Protein AF-A0A8C2NK85-F1 (afdb_monomer_lite)

Foldseek 3Di:
DDDDPDPDDPDPPPDPDRPPDWDKDADPVLVVLLVVLVVLLVVLVVLLCVLCVVVVPPDDDDDDDPPDSDPVSVVSNVVSVVSSVVSVVSSVVSVVRMDTDDDPPPPDPVVCCVVVVVVVVVVVVVVVVVVVVVVVVVVVVVVVVVVVVVVVVVVVVVCVVVVPDDPPDDDDDPDDDDDDDDDD

Structure (mmCIF, N/CA/C/O backbone):
data_AF-A0A8C2NK85-F1
#
_entry.id   AF-A0A8C2NK85-F1
#
loop_
_atom_site.group_PDB
_atom_site.id
_atom_site.type_symbol
_atom_site.label_atom_id
_atom_site.label_alt_id
_atom_site.label_comp_id
_atom_site.label_asym_id
_atom_site.label_entity_id
_atom_site.label_seq_id
_atom_site.pdbx_PDB_ins_code
_atom_site.Cartn_x
_atom_site.Cartn_y
_atom_site.Cartn_z
_atom_site.occupancy
_atom_site.B_iso_or_equiv
_atom_site.auth_seq_id
_atom_site.auth_comp_id
_atom_site.auth_asym_id
_atom_site.auth_atom_id
_atom_site.pdbx_PDB_model_num
ATOM 1 N N . MET A 1 1 ? 9.853 -26.694 -23.032 1.00 39.72 1 MET A N 1
ATOM 2 C CA . MET A 1 1 ? 9.460 -25.345 -22.561 1.00 39.72 1 MET A CA 1
ATOM 3 C C . MET A 1 1 ? 8.116 -25.474 -21.864 1.00 39.72 1 MET A C 1
ATOM 5 O O . MET A 1 1 ? 7.195 -26.012 -22.460 1.00 39.72 1 MET A O 1
ATOM 9 N N . LYS A 1 2 ? 8.033 -25.124 -20.577 1.00 45.88 2 LYS A N 1
ATOM 10 C CA . LYS A 1 2 ? 6.829 -25.311 -19.752 1.00 45.88 2 LYS A CA 1
ATOM 11 C C . LYS A 1 2 ? 6.003 -24.025 -19.827 1.00 45.88 2 LYS A C 1
ATOM 13 O O . LYS A 1 2 ? 6.525 -22.970 -19.482 1.00 45.88 2 LYS A O 1
ATOM 18 N N . ASN A 1 3 ? 4.770 -24.107 -20.330 1.00 40.66 3 ASN A N 1
ATOM 19 C CA . ASN A 1 3 ? 3.863 -22.958 -20.414 1.00 40.66 3 ASN A CA 1
ATOM 20 C C . ASN A 1 3 ? 3.671 -22.319 -19.025 1.00 40.66 3 ASN A C 1
ATOM 22 O O . ASN A 1 3 ? 3.627 -23.057 -18.033 1.00 40.66 3 ASN A O 1
ATOM 26 N N . PRO A 1 4 ? 3.558 -20.979 -18.927 1.00 49.75 4 PRO A N 1
ATOM 27 C CA . PRO A 1 4 ? 3.257 -20.336 -17.657 1.00 49.75 4 PRO A CA 1
ATOM 28 C C . PRO A 1 4 ? 1.879 -20.806 -17.163 1.00 49.75 4 PRO A C 1
ATOM 30 O O . PRO A 1 4 ? 0.980 -21.023 -17.981 1.00 49.75 4 PRO A O 1
ATOM 33 N N . PRO A 1 5 ? 1.694 -20.996 -15.844 1.00 54.44 5 PRO A N 1
ATOM 34 C CA . PRO A 1 5 ? 0.402 -21.385 -15.306 1.00 54.44 5 PRO A CA 1
ATOM 35 C C . PRO A 1 5 ? -0.605 -20.274 -15.610 1.00 54.44 5 PRO A C 1
ATOM 37 O O . PRO A 1 5 ? -0.440 -19.131 -15.183 1.00 54.44 5 PRO A O 1
ATOM 40 N N . LYS A 1 6 ? -1.628 -20.622 -16.392 1.00 50.00 6 LYS A N 1
ATOM 41 C CA . LYS A 1 6 ? -2.770 -19.765 -16.6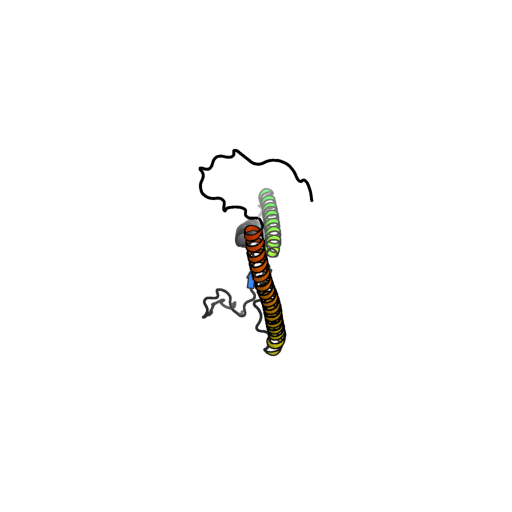96 1.00 50.00 6 LYS A CA 1
ATOM 42 C C . LYS A 1 6 ? -3.450 -19.445 -15.361 1.00 50.00 6 LYS A C 1
ATOM 44 O O . LYS A 1 6 ? -3.903 -20.353 -14.667 1.00 50.00 6 LYS A O 1
ATOM 49 N N . LEU A 1 7 ? -3.433 -18.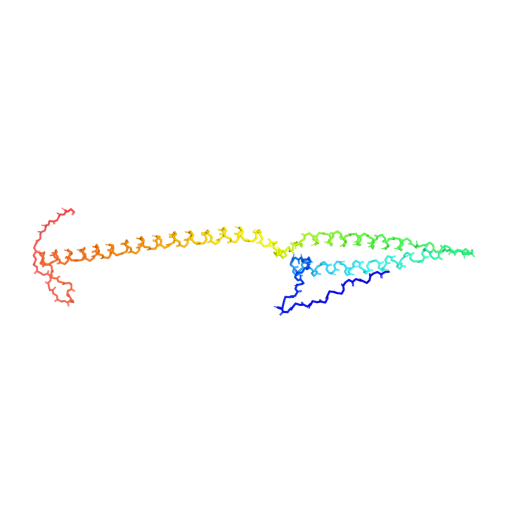175 -14.961 1.00 52.69 7 LEU A N 1
ATOM 50 C CA . LEU A 1 7 ? -4.103 -17.687 -13.755 1.00 52.69 7 LEU A CA 1
ATOM 51 C C . LEU A 1 7 ? -5.612 -17.628 -14.032 1.00 52.69 7 LEU A C 1
ATOM 53 O O . LEU A 1 7 ? -6.180 -16.558 -14.208 1.00 52.69 7 LEU A O 1
ATOM 57 N N . GLU A 1 8 ? -6.242 -18.789 -14.168 1.00 47.75 8 GLU A N 1
ATOM 58 C CA . GLU A 1 8 ? -7.688 -18.920 -14.330 1.00 47.75 8 GLU A CA 1
ATOM 59 C C . GLU A 1 8 ? -8.271 -19.080 -12.918 1.00 47.75 8 GLU A C 1
ATOM 61 O O . GLU A 1 8 ? -8.016 -20.066 -12.225 1.00 47.75 8 GLU A O 1
ATOM 66 N N . GLY A 1 9 ? -8.920 -18.023 -12.427 1.00 49.81 9 GLY A N 1
ATOM 67 C CA . GLY A 1 9 ? -9.496 -17.971 -11.087 1.00 49.81 9 GLY A CA 1
ATOM 68 C C . GLY A 1 9 ? -10.809 -18.742 -11.028 1.00 49.81 9 GLY A C 1
ATOM 69 O O . GLY A 1 9 ? -11.846 -18.203 -11.393 1.00 49.81 9 GLY A O 1
ATOM 70 N N . ASP A 1 10 ? -10.763 -19.980 -10.542 1.00 44.91 10 ASP A N 1
ATOM 71 C CA . ASP A 1 10 ? -11.941 -20.756 -10.137 1.00 44.91 10 ASP A CA 1
ATOM 72 C C . ASP A 1 10 ? -12.227 -20.505 -8.645 1.00 44.91 10 ASP A C 1
ATOM 74 O O . ASP A 1 10 ? -11.909 -21.314 -7.767 1.00 44.91 10 ASP A O 1
ATOM 78 N N . ALA A 1 11 ? -12.704 -19.300 -8.326 1.00 50.84 11 ALA A N 1
ATOM 79 C CA . ALA A 1 11 ? -13.111 -18.935 -6.973 1.00 50.84 11 ALA A CA 1
ATOM 80 C C . ALA A 1 11 ? -14.643 -18.890 -6.906 1.00 50.84 11 ALA A C 1
ATOM 82 O O . ALA A 1 11 ? -15.278 -17.930 -7.335 1.00 50.84 11 ALA A O 1
ATOM 83 N N . THR A 1 12 ? -15.239 -19.952 -6.360 1.00 49.47 12 THR A N 1
ATOM 84 C CA . THR A 1 12 ? -16.692 -20.134 -6.183 1.00 49.47 12 THR A CA 1
ATOM 85 C C . THR A 1 12 ? -17.343 -19.134 -5.214 1.00 49.47 12 THR A C 1
ATOM 87 O O . THR A 1 12 ? -18.556 -19.156 -5.042 1.00 49.47 12 THR A O 1
ATOM 90 N N . ASP A 1 13 ? -16.558 -18.280 -4.556 1.00 59.72 13 ASP A N 1
ATOM 91 C CA . ASP A 1 13 ? -16.977 -17.331 -3.517 1.00 59.72 13 ASP A CA 1
ATOM 92 C C . ASP A 1 13 ? -16.904 -15.854 -3.953 1.00 59.72 13 ASP A C 1
ATOM 94 O O . ASP A 1 13 ? -17.154 -14.962 -3.144 1.00 59.72 13 ASP A O 1
ATOM 98 N N . GLY A 1 14 ? -16.562 -15.574 -5.218 1.00 48.81 14 GLY A N 1
ATOM 99 C CA . GLY A 1 14 ? -16.395 -14.204 -5.716 1.00 48.81 14 GLY A CA 1
ATOM 100 C C . GLY A 1 14 ? -15.073 -13.539 -5.310 1.00 48.81 14 GLY A C 1
ATOM 101 O O . GLY A 1 14 ? -14.897 -12.342 -5.540 1.00 48.81 14 GLY A O 1
ATOM 102 N N . SER A 1 15 ? -14.123 -14.285 -4.733 1.00 55.25 15 SER A N 1
ATOM 103 C CA . SER A 1 15 ? -12.778 -13.785 -4.449 1.00 55.25 15 SER A CA 1
ATOM 104 C C . SER A 1 15 ? -11.975 -13.608 -5.742 1.00 55.25 15 SER A C 1
ATOM 106 O O . SER A 1 15 ? -11.624 -14.572 -6.421 1.00 55.25 15 SER A O 1
ATOM 108 N N . PHE A 1 16 ? -11.580 -12.369 -6.047 1.00 56.25 16 PHE A N 1
ATOM 109 C CA . PHE A 1 16 ? -10.640 -12.055 -7.138 1.00 56.25 16 PHE A CA 1
ATOM 110 C C . PHE A 1 16 ? -9.229 -12.635 -6.913 1.00 56.25 16 PHE A C 1
ATOM 112 O O . PHE A 1 16 ? -8.379 -12.600 -7.803 1.00 56.25 16 PHE A O 1
ATOM 119 N N . ALA A 1 17 ? -8.968 -13.175 -5.723 1.00 63.41 17 ALA A N 1
ATOM 120 C CA . ALA A 1 17 ? -7.692 -13.721 -5.305 1.00 63.41 17 ALA A CA 1
ATOM 121 C C . ALA A 1 17 ? -7.746 -15.258 -5.248 1.00 63.41 17 ALA A C 1
ATOM 123 O O . ALA A 1 17 ? -8.527 -15.840 -4.495 1.00 63.41 17 ALA A O 1
ATOM 124 N N . ASN A 1 18 ? -6.855 -15.930 -5.991 1.00 64.94 18 ASN A N 1
ATOM 125 C CA . ASN A 1 18 ? -6.604 -17.367 -5.838 1.00 64.94 18 ASN A CA 1
ATOM 126 C C . ASN A 1 18 ? -6.276 -17.686 -4.367 1.00 64.94 18 ASN A C 1
ATOM 128 O O . ASN A 1 18 ? -5.282 -17.189 -3.843 1.00 64.94 18 ASN A O 1
ATOM 132 N N . LYS A 1 19 ? -7.043 -18.566 -3.718 1.00 65.00 19 LYS A N 1
ATOM 133 C CA . LYS A 1 19 ? -6.837 -18.973 -2.313 1.00 65.00 19 LYS A CA 1
ATOM 134 C C . LYS A 1 19 ? -5.446 -19.547 -1.994 1.00 65.00 19 LYS A C 1
ATOM 136 O O . LYS A 1 19 ? -5.020 -19.519 -0.846 1.00 65.00 19 LYS A O 1
ATOM 141 N N . HIS A 1 20 ? -4.721 -20.028 -3.003 1.00 66.38 20 HIS A N 1
ATOM 142 C CA . HIS A 1 20 ? -3.340 -20.517 -2.890 1.00 66.38 20 HIS A CA 1
ATOM 143 C C . HIS A 1 20 ? -2.309 -19.573 -3.536 1.00 66.38 20 HIS A C 1
ATOM 145 O O . HIS A 1 20 ? -1.125 -19.901 -3.634 1.00 66.38 20 HIS A O 1
ATOM 151 N N . GLY A 1 21 ? -2.754 -18.418 -4.031 1.00 68.62 21 GLY A N 1
ATOM 152 C CA . GLY A 1 21 ? -1.899 -17.400 -4.626 1.00 68.62 21 GLY A CA 1
ATOM 153 C C . GLY A 1 21 ? -1.062 -16.672 -3.575 1.00 68.62 21 GLY A C 1
ATOM 154 O O . GLY A 1 21 ? -1.451 -16.547 -2.417 1.00 68.62 21 GLY A O 1
ATOM 155 N N . ARG A 1 22 ? 0.102 -16.166 -3.991 1.00 74.56 22 ARG A N 1
ATOM 156 C CA . ARG A 1 22 ? 0.840 -15.161 -3.219 1.00 74.56 22 ARG A CA 1
ATOM 157 C C . ARG A 1 22 ? 0.340 -13.802 -3.665 1.00 74.56 22 ARG A C 1
ATOM 159 O O . ARG A 1 22 ? 0.532 -13.449 -4.827 1.00 74.56 22 ARG A O 1
ATOM 166 N N . HIS A 1 23 ? -0.292 -13.080 -2.753 1.00 83.44 23 HIS A N 1
ATOM 167 C CA . HIS A 1 23 ? -0.907 -11.795 -3.054 1.00 83.44 23 HIS A CA 1
ATOM 168 C C . HIS A 1 23 ? -0.041 -10.662 -2.549 1.00 83.44 23 HIS A C 1
ATOM 170 O O . HIS A 1 23 ? 0.804 -10.831 -1.666 1.00 83.44 23 HIS A O 1
ATOM 176 N N . VAL A 1 24 ? -0.243 -9.503 -3.150 1.00 86.88 24 VAL A N 1
ATOM 177 C CA . VAL A 1 24 ? 0.473 -8.280 -2.835 1.00 86.88 24 VAL A CA 1
ATOM 178 C C . VAL A 1 24 ? -0.556 -7.151 -2.792 1.00 86.88 24 VAL A C 1
ATOM 180 O O . VAL A 1 24 ? -1.442 -7.109 -3.642 1.00 86.88 24 VAL A O 1
ATOM 183 N N . ILE A 1 25 ? -0.468 -6.281 -1.788 1.00 88.75 25 ILE A N 1
ATOM 184 C CA . ILE A 1 25 ? -1.349 -5.127 -1.570 1.00 88.75 25 ILE A CA 1
ATOM 185 C C . ILE A 1 25 ? -0.515 -3.854 -1.722 1.00 88.75 25 ILE A C 1
ATOM 187 O O . ILE A 1 25 ? 0.607 -3.790 -1.227 1.00 88.75 25 ILE A O 1
ATOM 191 N N . GLY A 1 26 ? -1.061 -2.842 -2.385 1.00 92.69 26 GLY A N 1
ATOM 192 C CA . GLY A 1 26 ? -0.461 -1.514 -2.518 1.00 92.69 26 GLY A CA 1
ATOM 193 C C . GLY A 1 26 ? -1.514 -0.493 -2.944 1.00 92.69 26 GLY A C 1
ATOM 194 O O . GLY A 1 26 ? -2.649 -0.877 -3.249 1.00 92.69 26 GLY A O 1
ATOM 195 N N . HIS A 1 27 ? -1.157 0.793 -2.960 1.00 95.25 27 HIS A N 1
ATOM 196 C CA . HIS A 1 27 ? -2.059 1.824 -3.468 1.00 95.25 27 HIS A CA 1
ATOM 197 C C . HIS A 1 27 ? -2.221 1.704 -4.988 1.00 95.25 27 HIS A C 1
ATOM 199 O O . HIS A 1 27 ? -1.305 1.313 -5.717 1.00 95.25 27 HIS A O 1
ATOM 205 N N . ILE A 1 28 ? -3.414 2.048 -5.482 1.00 95.31 28 ILE A N 1
ATOM 206 C CA . ILE A 1 28 ? -3.709 1.993 -6.920 1.00 95.31 28 ILE A CA 1
ATOM 207 C C . ILE A 1 28 ? -2.893 3.012 -7.724 1.00 95.31 28 ILE A C 1
ATOM 209 O O . ILE A 1 28 ? -2.573 2.762 -8.891 1.00 95.31 28 ILE A O 1
ATOM 213 N N . ASP A 1 29 ? -2.516 4.119 -7.088 1.00 97.50 29 ASP A N 1
ATOM 214 C CA . ASP A 1 29 ? -1.681 5.159 -7.681 1.00 97.50 29 ASP A CA 1
ATOM 215 C C . ASP A 1 29 ? -0.246 4.656 -7.871 1.00 97.50 29 ASP A C 1
ATOM 217 O O . ASP A 1 29 ? 0.276 4.739 -8.980 1.00 97.50 29 ASP A O 1
ATOM 221 N N . ASP A 1 30 ? 0.337 3.998 -6.861 1.00 97.06 30 ASP A N 1
ATOM 222 C CA . ASP A 1 30 ? 1.665 3.371 -6.956 1.00 97.06 30 ASP A CA 1
ATOM 223 C C . ASP A 1 30 ? 1.702 2.302 -8.058 1.00 97.06 30 ASP A C 1
ATOM 225 O O . ASP A 1 30 ? 2.648 2.218 -8.844 1.00 97.06 30 ASP A O 1
ATOM 229 N N . TYR A 1 31 ? 0.637 1.500 -8.169 1.00 96.75 31 TYR A N 1
ATOM 230 C CA . TYR A 1 31 ? 0.488 0.530 -9.256 1.00 96.75 31 TYR A CA 1
ATOM 231 C C . TYR A 1 31 ? 0.401 1.198 -10.631 1.00 96.75 31 TYR A C 1
ATOM 233 O O . TYR A 1 31 ? 0.991 0.710 -11.600 1.00 96.75 31 TYR A O 1
ATOM 241 N N . SER A 1 32 ? -0.336 2.301 -10.734 1.00 97.81 32 SER A N 1
ATOM 242 C CA . SER A 1 32 ? -0.484 3.034 -11.990 1.00 97.81 32 SER A CA 1
ATOM 243 C C . SER A 1 32 ? 0.831 3.691 -12.408 1.00 97.81 32 SER A C 1
ATOM 245 O O . SER A 1 32 ? 1.231 3.523 -13.561 1.00 97.81 32 SER A O 1
ATOM 247 N N . ALA A 1 33 ? 1.548 4.313 -11.468 1.00 98.19 33 ALA A N 1
ATOM 248 C CA . ALA A 1 33 ? 2.884 4.860 -11.679 1.00 98.19 33 ALA A CA 1
ATOM 249 C C . ALA A 1 33 ? 3.876 3.766 -12.099 1.00 98.19 33 ALA A C 1
ATOM 251 O O . ALA A 1 33 ? 4.602 3.925 -13.079 1.00 98.19 33 ALA A O 1
ATOM 252 N N . LEU A 1 34 ? 3.856 2.601 -11.442 1.00 98.12 34 LEU A N 1
ATOM 253 C CA . LEU A 1 34 ? 4.729 1.480 -11.799 1.00 98.12 34 LEU A CA 1
ATOM 254 C C . LEU A 1 34 ? 4.449 0.996 -13.227 1.00 98.12 34 LEU A C 1
ATOM 256 O O . LEU A 1 34 ? 5.369 0.728 -14.002 1.00 98.12 34 LEU A O 1
ATOM 260 N N . ARG A 1 35 ? 3.170 0.908 -13.606 1.00 98.00 35 ARG A N 1
ATOM 261 C CA . ARG A 1 35 ? 2.765 0.523 -14.962 1.00 98.00 35 ARG A CA 1
ATOM 262 C C . ARG A 1 35 ? 3.261 1.526 -16.006 1.00 98.00 35 ARG A C 1
ATOM 264 O O . ARG A 1 35 ? 3.688 1.099 -17.081 1.00 98.00 35 ARG A O 1
ATOM 271 N N . GLU A 1 36 ? 3.231 2.817 -15.690 1.00 98.19 36 GLU A N 1
ATOM 272 C CA . GLU A 1 36 ? 3.754 3.893 -16.535 1.00 98.19 36 GLU A CA 1
ATOM 273 C C . GLU A 1 36 ? 5.280 3.818 -16.681 1.00 98.19 36 GLU A C 1
ATOM 275 O O . GLU A 1 36 ? 5.761 3.737 -17.811 1.00 98.19 36 GLU A O 1
ATOM 280 N N . GLN A 1 37 ? 6.037 3.707 -15.579 1.00 98.00 37 GLN A N 1
ATOM 281 C CA . GLN A 1 37 ? 7.504 3.589 -15.617 1.00 98.00 37 GLN A CA 1
ATOM 282 C C . GLN A 1 37 ? 7.956 2.402 -16.485 1.00 98.00 37 GLN A C 1
ATOM 284 O O . GLN A 1 37 ? 8.852 2.530 -17.323 1.00 98.00 37 GLN A O 1
ATOM 289 N N . ILE A 1 38 ? 7.293 1.248 -16.352 1.00 97.81 38 ILE A N 1
ATOM 290 C CA . ILE A 1 38 ? 7.577 0.065 -17.177 1.00 97.81 38 ILE A CA 1
ATOM 291 C C . ILE A 1 38 ? 7.183 0.309 -18.648 1.00 97.81 38 ILE A C 1
ATOM 293 O O . ILE A 1 38 ? 7.858 -0.170 -19.566 1.00 97.81 38 ILE A O 1
ATOM 297 N N . GLY A 1 39 ? 6.080 1.019 -18.895 1.00 98.06 39 GLY A N 1
ATOM 298 C CA . GLY A 1 39 ? 5.632 1.405 -20.234 1.00 98.06 39 GLY A CA 1
ATOM 299 C C . GLY A 1 39 ? 6.652 2.284 -20.957 1.00 98.06 39 GLY A C 1
ATOM 300 O O . GLY A 1 39 ? 7.088 1.939 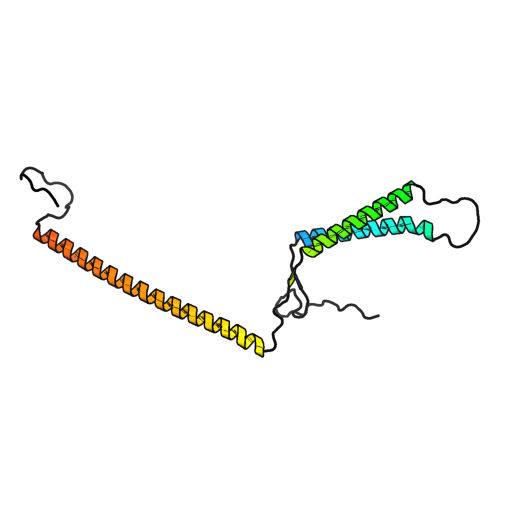-22.057 1.00 98.06 39 GLY A O 1
ATOM 301 N N . GLU A 1 40 ? 7.090 3.361 -20.311 1.00 98.00 40 GLU A N 1
ATOM 302 C CA . GLU A 1 40 ? 8.133 4.256 -20.818 1.00 98.00 40 GLU A CA 1
ATOM 303 C C . GLU A 1 40 ? 9.470 3.529 -21.001 1.00 98.00 40 GLU A C 1
ATOM 305 O O . GLU A 1 40 ? 10.109 3.645 -22.050 1.00 98.00 40 GLU A O 1
ATOM 310 N N . GLY A 1 41 ? 9.859 2.693 -20.032 1.00 98.25 41 GLY A N 1
ATOM 311 C CA . GLY A 1 41 ? 11.064 1.870 -20.118 1.00 98.25 41 GLY A CA 1
ATOM 312 C C . GLY A 1 41 ? 11.078 0.974 -21.360 1.00 98.25 41 GLY A C 1
ATOM 313 O O . GLY A 1 41 ? 12.092 0.877 -22.052 1.00 98.25 41 GLY A O 1
ATOM 314 N N . ARG A 1 42 ? 9.936 0.377 -21.732 1.00 98.06 42 ARG A N 1
ATOM 315 C CA . ARG A 1 42 ? 9.821 -0.413 -22.973 1.00 98.06 42 ARG A CA 1
ATOM 316 C C . ARG A 1 42 ? 10.051 0.418 -24.233 1.00 98.06 42 ARG A C 1
ATOM 318 O O . ARG A 1 42 ? 10.635 -0.096 -25.189 1.00 98.06 42 ARG A O 1
ATOM 325 N N . VAL A 1 43 ? 9.584 1.664 -24.262 1.00 98.06 43 VAL A N 1
ATOM 326 C CA . VAL A 1 43 ? 9.819 2.575 -25.394 1.00 98.06 43 VAL A CA 1
ATOM 327 C C . VAL A 1 43 ? 11.311 2.891 -25.509 1.00 98.06 43 VAL A C 1
ATOM 329 O O . VAL A 1 43 ? 11.876 2.772 -26.597 1.00 98.06 43 VAL A O 1
ATOM 332 N N . LEU A 1 44 ? 11.973 3.186 -24.387 1.00 98.00 44 LEU A N 1
ATOM 333 C CA . LEU A 1 44 ? 13.414 3.452 -24.344 1.00 98.00 44 LEU A CA 1
ATOM 334 C C . LEU A 1 44 ? 14.243 2.244 -24.797 1.00 98.00 44 LEU A C 1
ATOM 336 O O . LEU A 1 44 ? 15.152 2.403 -25.607 1.00 98.00 44 LEU A O 1
ATOM 340 N N . VAL A 1 45 ? 13.895 1.026 -24.369 1.00 97.69 45 VAL A N 1
ATOM 341 C CA . VAL A 1 45 ? 14.569 -0.205 -24.823 1.00 97.69 45 VAL A CA 1
ATOM 342 C C . VAL A 1 45 ? 14.453 -0.385 -26.338 1.00 97.69 45 VAL A C 1
ATOM 344 O O . VAL A 1 45 ? 15.441 -0.719 -26.991 1.00 97.69 45 VAL A O 1
ATOM 347 N N . LYS A 1 46 ? 13.275 -0.134 -26.928 1.00 96.62 46 LYS A N 1
ATOM 348 C CA . LYS A 1 46 ? 13.098 -0.200 -28.391 1.00 96.62 46 LYS A CA 1
ATOM 349 C C . LYS A 1 46 ? 13.970 0.826 -29.113 1.00 96.62 46 LYS A C 1
ATOM 351 O O . LYS A 1 46 ? 14.582 0.478 -30.119 1.00 96.62 46 LYS A O 1
ATOM 356 N N . LYS A 1 47 ? 14.052 2.050 -28.582 1.00 95.56 47 LYS A N 1
ATOM 357 C CA . LYS A 1 47 ? 14.889 3.130 -29.122 1.00 95.56 47 LYS A CA 1
ATOM 358 C C . LYS A 1 47 ? 16.381 2.793 -29.049 1.00 95.56 47 LYS A C 1
ATOM 360 O O . LYS A 1 47 ? 17.102 2.932 -30.031 1.00 95.56 47 LYS A O 1
ATOM 365 N N . ILE A 1 48 ? 16.838 2.272 -27.913 1.00 95.56 48 ILE A N 1
ATOM 366 C CA . ILE A 1 48 ? 18.211 1.781 -27.749 1.00 95.56 48 ILE A CA 1
ATOM 367 C C . ILE A 1 48 ? 18.491 0.664 -28.761 1.00 95.56 48 ILE A C 1
ATOM 369 O O . ILE A 1 48 ? 19.496 0.706 -29.464 1.00 95.56 48 ILE A O 1
ATOM 373 N N . ALA A 1 49 ? 17.581 -0.301 -28.906 1.00 93.19 49 ALA A N 1
ATOM 374 C CA . ALA A 1 49 ? 17.740 -1.390 -29.864 1.00 93.19 49 ALA A CA 1
ATOM 375 C C . ALA A 1 49 ? 17.773 -0.907 -31.325 1.00 93.19 49 ALA A C 1
ATOM 377 O O . ALA A 1 49 ? 18.507 -1.483 -32.124 1.00 93.19 49 ALA A O 1
ATOM 378 N N . SER A 1 50 ? 17.011 0.129 -31.700 1.00 91.12 50 SER A N 1
ATOM 379 C CA . SER A 1 50 ? 17.079 0.708 -33.050 1.00 91.12 50 SER A CA 1
ATOM 380 C C . SER A 1 50 ? 18.371 1.478 -33.295 1.00 91.12 50 SER A C 1
ATOM 382 O O . SER A 1 50 ? 18.879 1.428 -34.407 1.00 91.12 50 SER A O 1
ATOM 384 N N . LEU A 1 51 ? 18.918 2.141 -32.273 1.00 90.44 51 LEU A N 1
ATOM 385 C CA . LEU A 1 51 ? 20.206 2.830 -32.369 1.00 90.44 51 LEU A CA 1
ATOM 386 C C . LEU A 1 51 ? 21.366 1.828 -32.471 1.00 90.44 51 LEU A C 1
ATOM 388 O O . LEU A 1 51 ? 22.271 2.024 -33.267 1.00 90.44 51 LEU A O 1
ATOM 392 N N . VAL A 1 52 ? 21.328 0.725 -31.718 1.00 86.56 52 VAL A N 1
ATOM 393 C CA . VAL A 1 52 ? 22.415 -0.276 -31.672 1.00 86.56 52 VAL A CA 1
ATOM 394 C C . VAL A 1 52 ? 22.355 -1.296 -32.823 1.00 86.56 52 VAL A C 1
ATOM 396 O O . VAL A 1 52 ? 23.363 -1.903 -33.178 1.00 86.56 52 VAL A O 1
ATOM 399 N N . ARG A 1 53 ? 21.188 -1.516 -33.443 1.00 79.19 53 ARG A N 1
ATOM 400 C CA . ARG A 1 53 ? 21.035 -2.494 -34.537 1.00 79.19 53 ARG A CA 1
ATOM 401 C C . ARG A 1 53 ? 21.941 -2.205 -35.750 1.00 79.19 53 ARG A C 1
ATOM 403 O O . ARG A 1 53 ? 22.616 -3.145 -36.162 1.00 79.19 53 ARG A O 1
ATOM 410 N N . PRO A 1 54 ? 22.023 -0.969 -36.285 1.00 70.94 54 PRO A N 1
ATOM 411 C CA . PRO A 1 54 ? 22.902 -0.631 -37.407 1.00 70.94 54 PRO A CA 1
ATOM 412 C C . PRO A 1 54 ? 24.386 -0.921 -37.145 1.00 70.94 54 PRO A C 1
ATOM 414 O O . PRO A 1 54 ? 25.090 -1.365 -38.049 1.00 70.94 54 PRO A O 1
ATOM 417 N N . THR A 1 55 ? 24.856 -0.736 -35.908 1.00 59.69 55 THR A N 1
ATOM 418 C CA . THR A 1 55 ? 26.259 -0.952 -35.520 1.00 59.69 55 THR A CA 1
ATOM 419 C C . THR A 1 55 ? 26.635 -2.424 -35.335 1.00 59.69 55 THR A C 1
ATOM 421 O O . THR A 1 55 ? 27.819 -2.743 -35.345 1.00 59.69 55 THR A O 1
ATOM 424 N N . CYS A 1 56 ? 25.666 -3.335 -35.199 1.00 56.75 56 CYS A N 1
ATOM 425 C CA . CYS A 1 56 ? 25.916 -4.772 -35.021 1.00 56.75 56 CYS A CA 1
ATOM 426 C C . CYS A 1 56 ? 25.785 -5.582 -36.330 1.00 56.75 56 CYS A C 1
ATOM 428 O O . CYS A 1 56 ? 26.296 -6.694 -36.426 1.00 56.75 56 CYS A O 1
ATOM 430 N N . SER A 1 57 ? 25.152 -5.018 -37.364 1.00 57.22 57 SER A N 1
ATOM 431 C CA . SER A 1 57 ? 25.002 -5.631 -38.697 1.00 57.22 57 SER A CA 1
ATOM 432 C C . SER A 1 57 ? 26.263 -5.599 -39.578 1.00 57.22 57 SER A C 1
ATOM 434 O O . SER A 1 57 ? 26.238 -6.127 -40.686 1.00 57.22 57 SER A O 1
ATOM 436 N N . PHE A 1 58 ? 27.380 -5.042 -39.101 1.00 51.38 58 PHE A N 1
ATOM 437 C CA . PHE A 1 58 ? 28.669 -5.106 -39.795 1.00 51.38 58 PHE A CA 1
ATOM 438 C C . PHE A 1 58 ? 29.397 -6.420 -39.476 1.00 51.38 58 PHE A C 1
ATOM 440 O O . PHE A 1 58 ? 30.313 -6.475 -38.659 1.00 51.38 58 PHE A O 1
ATOM 447 N N . SER A 1 59 ? 28.995 -7.496 -40.150 1.00 57.69 59 SER A N 1
ATOM 448 C CA . SER A 1 59 ? 29.822 -8.693 -40.305 1.00 57.69 59 SER A CA 1
ATOM 449 C C . SER A 1 59 ? 29.937 -9.020 -41.791 1.00 57.69 59 SER A C 1
ATOM 451 O O . SER A 1 59 ? 29.012 -9.553 -42.393 1.00 57.69 59 SER A O 1
ATOM 453 N N . GLY A 1 60 ? 31.090 -8.659 -42.363 1.00 60.28 60 GLY A N 1
ATOM 454 C CA . GLY A 1 60 ? 31.612 -9.204 -43.617 1.00 60.28 60 GLY A CA 1
ATOM 455 C C . GLY A 1 60 ? 31.125 -8.557 -44.915 1.00 60.28 60 GLY A C 1
ATOM 456 O O . GLY A 1 60 ? 30.234 -9.100 -45.554 1.00 60.28 60 GLY A O 1
ATOM 457 N N . LEU A 1 61 ? 31.770 -7.463 -45.342 1.00 50.47 61 LEU A N 1
ATOM 458 C CA . LEU A 1 61 ? 32.381 -7.276 -46.677 1.00 50.47 61 LEU A CA 1
ATOM 459 C C . LEU A 1 61 ? 32.789 -5.806 -46.886 1.00 50.47 61 LEU A C 1
ATOM 461 O O . LEU A 1 61 ? 32.091 -4.880 -46.485 1.00 50.47 61 LEU A O 1
ATOM 465 N N . GLU A 1 62 ? 33.967 -5.631 -47.475 1.00 56.59 62 GLU A N 1
ATOM 466 C CA . GLU A 1 62 ? 34.680 -4.372 -47.711 1.00 56.59 62 GLU A CA 1
ATOM 467 C C . GLU A 1 62 ? 33.953 -3.369 -48.629 1.00 56.59 62 GLU A C 1
ATOM 469 O O . GLU A 1 62 ? 33.489 -3.772 -49.692 1.00 56.59 62 GLU A O 1
ATOM 474 N N . ALA A 1 63 ? 33.955 -2.070 -48.271 1.00 50.31 63 ALA A N 1
ATOM 475 C CA . ALA A 1 63 ? 34.294 -0.906 -49.126 1.00 50.31 63 ALA A CA 1
ATOM 476 C C . ALA A 1 63 ? 34.217 0.425 -48.321 1.00 50.31 63 ALA A C 1
ATOM 478 O O . ALA A 1 63 ? 33.554 0.470 -47.283 1.00 50.31 63 ALA A O 1
ATOM 479 N N . PRO A 1 64 ? 34.883 1.516 -48.762 1.00 50.97 64 PRO A N 1
ATOM 480 C CA . PRO A 1 64 ? 35.171 2.692 -47.942 1.00 50.97 64 PRO A CA 1
ATOM 481 C C . PRO A 1 64 ? 33.975 3.644 -47.830 1.00 50.97 64 PRO A C 1
ATOM 483 O O . PRO A 1 64 ? 33.530 4.242 -48.806 1.00 50.97 64 PRO A O 1
ATOM 486 N N . GLY A 1 65 ? 33.499 3.816 -46.603 1.00 49.94 65 GLY A N 1
ATOM 487 C CA . GLY A 1 65 ? 32.415 4.728 -46.254 1.00 49.94 65 GLY A CA 1
ATOM 488 C C . GLY A 1 65 ? 31.902 4.384 -44.869 1.00 49.94 65 GLY A C 1
ATOM 489 O O . GLY A 1 65 ? 30.754 3.991 -44.708 1.00 49.94 65 GLY A O 1
ATOM 490 N N . ILE A 1 66 ? 32.801 4.411 -43.883 1.00 50.41 66 ILE A N 1
ATOM 491 C CA . ILE A 1 66 ? 32.477 4.113 -42.492 1.00 50.41 66 ILE A CA 1
ATOM 492 C C . ILE A 1 66 ? 31.526 5.212 -41.992 1.00 50.41 66 ILE A C 1
ATOM 494 O O . ILE A 1 66 ? 31.966 6.229 -41.460 1.00 50.41 66 ILE A O 1
ATOM 498 N N . GLU A 1 67 ? 30.218 5.011 -42.136 1.00 58.16 67 GLU A N 1
ATOM 499 C CA . GLU A 1 67 ? 29.234 5.681 -41.288 1.00 58.16 67 GLU A CA 1
ATOM 500 C C . GLU A 1 67 ? 29.311 5.033 -39.900 1.00 58.16 67 GLU A C 1
ATOM 502 O O . GLU A 1 67 ? 28.483 4.220 -39.490 1.00 58.16 67 GLU A O 1
ATOM 507 N N . VAL A 1 68 ? 30.382 5.366 -39.169 1.00 60.09 68 VAL A N 1
ATOM 508 C CA . VAL A 1 68 ? 30.403 5.242 -37.710 1.00 60.09 68 VAL A CA 1
ATOM 509 C C . VAL A 1 68 ? 29.168 5.983 -37.216 1.00 60.09 68 VAL A C 1
ATOM 511 O O . VAL A 1 68 ? 28.916 7.106 -37.653 1.00 60.09 68 VAL A O 1
ATOM 514 N N . MET A 1 69 ? 28.408 5.354 -36.315 1.00 63.69 69 MET A N 1
ATOM 515 C CA . MET A 1 69 ? 27.310 6.001 -35.598 1.00 63.69 69 MET A CA 1
ATOM 516 C C . MET A 1 69 ? 27.718 7.432 -35.234 1.00 63.69 69 MET A C 1
ATOM 518 O O . MET A 1 69 ? 28.661 7.626 -34.466 1.00 63.69 69 MET A O 1
ATOM 522 N N . GLY A 1 70 ? 27.040 8.419 -35.824 1.00 73.38 70 GLY A N 1
ATOM 523 C CA . GLY A 1 70 ? 27.384 9.822 -35.623 1.00 73.38 70 GLY A CA 1
ATOM 524 C C . GLY A 1 70 ? 27.393 10.181 -34.135 1.00 73.38 70 GLY A C 1
ATOM 525 O O . GLY A 1 70 ? 26.696 9.559 -33.330 1.00 73.38 70 GLY A O 1
ATOM 526 N N . SER A 1 71 ? 28.164 11.209 -33.768 1.00 79.31 71 SER A N 1
ATOM 527 C CA . SER A 1 71 ? 28.232 11.737 -32.391 1.00 79.31 71 SER A CA 1
ATOM 528 C C . SER A 1 71 ? 26.836 11.942 -31.773 1.00 79.31 71 SER A C 1
ATOM 530 O O . SER A 1 71 ? 26.612 11.632 -30.603 1.00 79.31 71 SER A O 1
ATOM 532 N N . GLU A 1 72 ? 25.867 12.358 -32.593 1.00 83.62 72 GLU A N 1
ATOM 533 C CA . GLU A 1 72 ? 24.458 12.514 -32.226 1.00 83.62 72 GLU A CA 1
ATOM 534 C C . GLU A 1 72 ? 23.778 11.192 -31.827 1.00 83.62 72 GLU A C 1
ATOM 536 O O . GLU A 1 72 ? 23.144 11.127 -30.776 1.00 83.62 72 GLU A O 1
ATOM 541 N N . GLY A 1 73 ? 23.985 10.106 -32.580 1.00 86.62 73 GLY A N 1
ATOM 542 C CA . GLY A 1 73 ? 23.438 8.785 -32.252 1.00 86.62 73 GLY A CA 1
ATOM 543 C C . GLY A 1 73 ? 24.034 8.200 -30.969 1.00 86.62 73 GLY A C 1
ATOM 544 O O . GLY A 1 73 ? 23.318 7.602 -30.164 1.00 86.62 73 GLY A O 1
ATOM 545 N N . ILE A 1 74 ? 25.327 8.436 -30.719 1.00 88.44 74 ILE A N 1
ATOM 546 C CA . ILE A 1 74 ? 25.993 8.047 -29.464 1.00 88.44 74 ILE A CA 1
ATOM 547 C C . ILE A 1 74 ? 25.426 8.845 -28.282 1.00 88.44 74 ILE A C 1
ATOM 549 O O . ILE A 1 74 ? 25.190 8.289 -27.204 1.00 88.44 74 ILE A O 1
ATOM 553 N N . GLN A 1 75 ? 25.194 10.145 -28.469 1.00 92.50 75 GLN A N 1
ATOM 554 C CA . GLN A 1 75 ? 24.624 11.014 -27.442 1.00 92.50 75 GLN A CA 1
ATOM 555 C C . GLN A 1 75 ? 23.164 10.653 -27.137 1.00 92.50 75 GLN A C 1
ATOM 557 O O . GLN A 1 75 ? 22.756 10.628 -25.971 1.00 92.50 75 GLN A O 1
ATOM 562 N N . GLU A 1 76 ? 22.384 10.312 -28.161 1.00 93.62 76 GLU A N 1
ATOM 563 C CA . GLU A 1 76 ? 21.000 9.873 -28.024 1.00 93.62 76 GLU A CA 1
ATOM 564 C C . GLU A 1 76 ? 20.903 8.494 -27.357 1.00 93.62 76 GLU A C 1
ATOM 566 O O . GLU A 1 76 ? 20.055 8.285 -26.483 1.00 93.62 76 GLU A O 1
ATOM 571 N N . LEU A 1 77 ? 21.813 7.576 -27.696 1.00 94.50 77 LEU A N 1
ATOM 572 C CA . LEU A 1 77 ? 21.948 6.278 -27.039 1.00 94.50 77 LEU A CA 1
ATOM 573 C C . LEU A 1 77 ? 22.247 6.451 -25.549 1.00 94.50 77 LEU A C 1
ATOM 575 O O . LEU A 1 77 ? 21.567 5.855 -24.713 1.00 94.50 77 LEU A O 1
ATOM 579 N N . ARG A 1 78 ? 23.222 7.302 -25.210 1.00 95.56 78 ARG A N 1
ATOM 580 C CA . ARG A 1 78 ? 23.597 7.594 -23.820 1.00 95.56 78 ARG A CA 1
ATOM 581 C C . ARG A 1 78 ? 22.434 8.201 -23.044 1.00 95.56 78 ARG A C 1
ATOM 583 O O . ARG A 1 78 ? 22.118 7.727 -21.960 1.00 95.56 78 ARG A O 1
ATOM 590 N N . SER A 1 79 ? 21.764 9.195 -23.620 1.00 97.00 79 SER A N 1
ATOM 591 C CA . SER A 1 79 ? 20.598 9.841 -23.005 1.00 97.00 79 SER A CA 1
ATOM 592 C C . SER A 1 79 ? 19.461 8.843 -22.772 1.00 97.00 79 SER A C 1
ATOM 594 O O . SER A 1 79 ? 18.876 8.809 -21.691 1.00 97.00 79 SER A O 1
ATOM 596 N N . SER A 1 80 ? 19.191 7.976 -23.753 1.00 97.12 80 SER A N 1
ATOM 597 C CA . SER A 1 80 ? 18.159 6.937 -23.652 1.00 97.12 80 SER A CA 1
ATOM 598 C C . SER A 1 80 ? 18.505 5.885 -22.593 1.00 97.12 80 SER A C 1
ATOM 600 O O . SER A 1 80 ? 17.621 5.441 -21.863 1.00 97.12 80 SER A O 1
ATOM 602 N N . ALA A 1 81 ? 19.782 5.510 -22.475 1.00 97.75 81 ALA A N 1
ATOM 603 C CA . ALA A 1 81 ? 20.263 4.581 -21.456 1.00 97.75 81 ALA A CA 1
ATOM 604 C C . ALA A 1 81 ? 20.170 5.176 -20.041 1.00 97.75 81 ALA A C 1
ATOM 606 O O . ALA A 1 81 ? 19.689 4.501 -19.132 1.00 97.75 81 ALA A O 1
ATOM 607 N N . THR A 1 82 ? 20.550 6.445 -19.85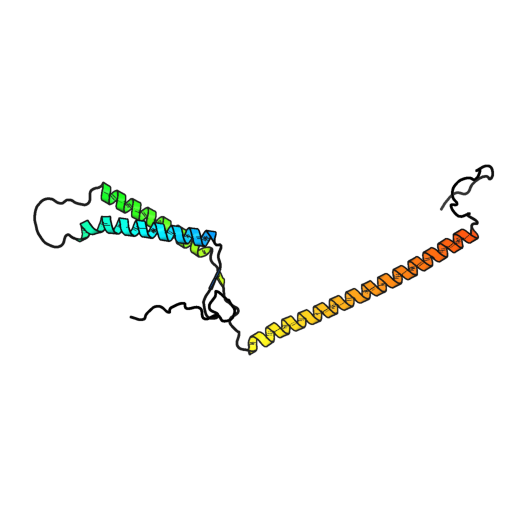9 1.00 98.25 82 THR A N 1
ATOM 608 C CA . THR A 1 82 ? 20.402 7.155 -18.577 1.00 98.25 82 THR A CA 1
ATOM 609 C C . THR A 1 82 ? 18.934 7.279 -18.173 1.00 98.25 82 THR A C 1
ATOM 611 O O . THR A 1 82 ? 18.587 6.992 -17.029 1.00 98.25 82 THR A O 1
ATOM 614 N N . ALA A 1 83 ? 18.054 7.646 -19.111 1.00 98.19 83 ALA A N 1
ATOM 615 C CA . ALA A 1 83 ? 16.618 7.705 -18.853 1.00 98.19 83 ALA A CA 1
ATOM 616 C C . ALA A 1 83 ? 16.066 6.328 -18.454 1.00 98.19 83 ALA A C 1
ATOM 618 O O . ALA A 1 83 ? 15.316 6.224 -17.489 1.00 98.19 83 ALA A O 1
ATOM 619 N N . LEU A 1 84 ? 16.478 5.257 -19.142 1.00 98.44 84 LEU A N 1
ATOM 620 C CA . LEU A 1 84 ? 16.045 3.899 -18.812 1.00 98.44 84 LEU A CA 1
ATOM 621 C C . LEU A 1 84 ? 16.497 3.496 -17.406 1.00 98.44 84 LEU A C 1
ATOM 623 O O . LEU A 1 84 ? 15.707 2.923 -16.663 1.00 98.44 84 LEU A O 1
ATOM 627 N N . HIS A 1 85 ? 17.737 3.817 -17.034 1.00 98.31 85 HIS A N 1
ATOM 628 C CA . HIS A 1 85 ? 18.243 3.564 -15.689 1.00 98.31 85 HIS A CA 1
ATOM 629 C C . HIS A 1 85 ? 17.387 4.267 -14.629 1.00 98.31 85 HIS A C 1
ATOM 631 O O . HIS A 1 85 ? 16.901 3.606 -13.717 1.00 98.31 85 HIS A O 1
ATOM 637 N N . HIS A 1 86 ? 17.093 5.558 -14.809 1.00 98.31 86 HIS A N 1
ATOM 638 C CA . HIS A 1 86 ? 16.211 6.294 -13.899 1.00 98.31 86 HIS A CA 1
ATOM 639 C C . HIS A 1 86 ? 14.819 5.650 -13.795 1.00 98.31 86 HIS A C 1
ATOM 641 O O . HIS A 1 86 ? 14.281 5.519 -12.701 1.00 98.31 86 HIS A O 1
ATOM 647 N N . ARG A 1 87 ? 14.221 5.205 -14.910 1.00 97.81 87 ARG A N 1
ATOM 648 C CA . ARG A 1 87 ? 12.915 4.516 -14.890 1.00 97.81 87 ARG A CA 1
ATOM 649 C C . ARG A 1 87 ? 12.949 3.198 -14.118 1.00 97.81 87 ARG A C 1
ATOM 651 O O . ARG A 1 87 ? 11.955 2.836 -13.488 1.00 97.81 87 ARG A O 1
ATOM 658 N N . LEU A 1 88 ? 14.070 2.481 -14.155 1.00 98.31 88 LEU A N 1
ATOM 659 C CA . LEU A 1 88 ? 14.253 1.250 -13.388 1.00 98.31 88 LEU A CA 1
ATOM 660 C C . LEU A 1 88 ? 14.418 1.525 -11.890 1.00 98.31 88 LEU A C 1
ATOM 662 O O . LEU A 1 88 ? 13.809 0.808 -11.101 1.00 98.31 88 LEU A O 1
ATOM 666 N N . GLU A 1 89 ? 15.159 2.566 -11.505 1.00 98.50 89 GLU A N 1
ATOM 667 C CA . GLU A 1 89 ? 15.288 2.981 -10.099 1.00 98.50 89 GLU A CA 1
ATOM 668 C C . GLU A 1 89 ? 13.936 3.422 -9.516 1.00 98.50 89 GLU A C 1
ATOM 670 O O . GLU A 1 89 ? 13.535 2.948 -8.454 1.00 98.50 89 GLU A O 1
ATOM 675 N N . GLU A 1 90 ? 13.165 4.231 -10.251 1.00 98.06 90 GLU A N 1
ATOM 676 C CA . GLU A 1 90 ? 11.797 4.610 -9.858 1.00 98.06 90 GLU A CA 1
ATOM 677 C C . GLU A 1 90 ? 10.882 3.385 -9.744 1.00 98.06 90 GLU A C 1
ATOM 679 O O . GLU A 1 90 ? 10.135 3.239 -8.779 1.00 98.06 90 GLU A O 1
ATOM 684 N N . SER A 1 91 ? 10.975 2.446 -10.693 1.00 98.06 91 SER A N 1
ATOM 685 C CA . SER A 1 91 ? 10.221 1.188 -10.626 1.00 98.06 91 SER A CA 1
ATOM 686 C C . SER A 1 91 ? 10.606 0.358 -9.397 1.00 98.06 91 SER A C 1
ATOM 688 O O . SER A 1 91 ? 9.733 -0.230 -8.761 1.00 98.06 91 SER A O 1
ATOM 690 N N . ALA A 1 92 ? 11.894 0.302 -9.047 1.00 97.50 92 ALA A N 1
ATOM 691 C CA . ALA A 1 92 ? 12.380 -0.398 -7.862 1.00 97.50 92 ALA A CA 1
ATOM 692 C C . ALA A 1 92 ? 11.876 0.264 -6.573 1.00 97.50 92 ALA A C 1
ATOM 694 O O . ALA A 1 92 ? 11.412 -0.444 -5.681 1.00 97.50 92 ALA A O 1
ATOM 695 N N . SER A 1 93 ? 11.886 1.599 -6.511 1.00 97.69 93 SER A N 1
ATOM 696 C CA . SER A 1 93 ? 11.309 2.378 -5.412 1.00 97.69 93 SER A CA 1
ATOM 697 C C . SER A 1 93 ? 9.812 2.091 -5.253 1.00 97.69 93 SER A C 1
ATOM 699 O O . SER A 1 93 ? 9.367 1.683 -4.180 1.00 97.69 93 SER A O 1
ATOM 701 N N . LEU A 1 94 ? 9.043 2.161 -6.344 1.00 97.31 94 LEU A N 1
ATOM 702 C CA . LEU A 1 94 ? 7.609 1.857 -6.346 1.00 97.31 94 LEU A CA 1
ATOM 703 C C . LEU A 1 94 ? 7.317 0.421 -5.903 1.00 97.31 94 LEU A C 1
ATOM 705 O O . LEU A 1 94 ? 6.355 0.189 -5.177 1.00 97.31 94 LEU A O 1
ATOM 709 N N . LEU A 1 95 ? 8.160 -0.550 -6.270 1.00 96.00 95 LEU A N 1
ATOM 710 C CA . LEU A 1 95 ? 8.023 -1.939 -5.818 1.00 96.00 95 LEU A CA 1
ATOM 711 C C . LEU A 1 95 ? 8.139 -2.090 -4.291 1.00 96.00 95 LEU A C 1
ATOM 713 O O . LEU A 1 95 ? 7.577 -3.040 -3.745 1.00 96.00 95 LEU A O 1
ATOM 717 N N . THR A 1 96 ? 8.814 -1.168 -3.595 1.00 95.31 96 THR A N 1
ATOM 718 C CA . THR A 1 96 ? 8.894 -1.176 -2.122 1.00 95.31 96 THR A CA 1
ATOM 719 C C . THR A 1 96 ? 7.607 -0.713 -1.438 1.00 95.31 96 THR A C 1
ATOM 721 O O . THR A 1 96 ? 7.386 -1.054 -0.278 1.00 95.31 96 THR A O 1
ATOM 724 N N . MET A 1 97 ? 6.722 -0.018 -2.160 1.00 95.44 97 MET A N 1
ATOM 725 C CA . MET A 1 97 ? 5.424 0.445 -1.648 1.00 95.44 97 MET A CA 1
ATOM 726 C C . MET A 1 97 ? 4.391 -0.689 -1.535 1.00 95.44 97 MET A C 1
ATOM 728 O O . MET A 1 97 ? 3.291 -0.504 -1.010 1.00 95.44 97 MET A O 1
ATOM 732 N N . PHE A 1 98 ? 4.745 -1.883 -2.015 1.00 93.62 98 PHE A N 1
ATOM 733 C CA . PHE A 1 98 ? 3.887 -3.052 -2.037 1.00 93.62 98 PHE A CA 1
ATOM 734 C C . PHE A 1 98 ? 4.190 -4.031 -0.898 1.00 93.62 98 PHE A C 1
ATOM 736 O O . PHE A 1 98 ? 5.327 -4.432 -0.653 1.00 93.62 98 PHE A O 1
ATOM 743 N N . TRP A 1 99 ? 3.129 -4.522 -0.265 1.00 88.25 99 TRP A N 1
ATOM 744 C CA . TRP A 1 99 ? 3.184 -5.420 0.883 1.00 88.25 99 TRP A CA 1
ATOM 745 C C . TRP A 1 99 ? 2.722 -6.812 0.488 1.00 88.25 99 TRP A C 1
ATOM 747 O O . TRP A 1 99 ? 1.677 -6.980 -0.137 1.00 88.25 99 TRP A O 1
ATOM 757 N N . ARG A 1 100 ? 3.468 -7.850 0.872 1.00 84.00 100 ARG A N 1
ATOM 758 C CA . ARG A 1 100 ? 3.025 -9.233 0.650 1.00 84.00 100 ARG A CA 1
ATOM 759 C C . ARG A 1 100 ? 1.844 -9.526 1.569 1.00 84.00 100 ARG A C 1
ATOM 761 O O . ARG A 1 100 ? 1.997 -9.550 2.786 1.00 84.00 100 ARG A O 1
ATOM 768 N N . ALA A 1 101 ? 0.693 -9.815 0.981 1.00 74.19 101 ALA A N 1
ATOM 769 C CA . ALA A 1 101 ? -0.438 -10.357 1.705 1.00 74.19 101 ALA A CA 1
ATOM 770 C C . ALA A 1 101 ? -0.272 -11.873 1.800 1.00 74.19 101 ALA A C 1
ATOM 772 O O . ALA A 1 101 ? -0.435 -12.608 0.821 1.00 74.19 101 ALA A O 1
ATOM 773 N N . ALA A 1 102 ? 0.058 -12.352 2.995 1.00 59.78 102 ALA A N 1
ATOM 774 C CA . ALA A 1 102 ? -0.271 -13.720 3.340 1.00 59.78 102 ALA A CA 1
ATOM 775 C C . ALA A 1 102 ? -1.784 -13.749 3.580 1.00 59.78 102 ALA A C 1
ATOM 777 O O . ALA A 1 102 ? -2.261 -13.150 4.545 1.00 59.78 102 ALA A O 1
ATOM 778 N N . LEU A 1 103 ? -2.551 -14.439 2.725 1.00 55.25 103 LEU A N 1
ATOM 779 C CA . LEU A 1 103 ? -3.831 -14.949 3.219 1.00 55.25 103 LEU A CA 1
ATOM 780 C C . LEU A 1 103 ? -3.515 -15.790 4.459 1.00 55.25 103 LEU A C 1
ATOM 782 O O . LEU A 1 103 ? -2.452 -16.422 4.463 1.00 55.25 103 LEU A O 1
ATOM 786 N N . PRO A 1 104 ? -4.384 -15.817 5.487 1.00 54.19 104 PRO A N 1
ATOM 787 C CA . PRO A 1 104 ? -4.240 -16.758 6.586 1.00 54.19 104 PRO A CA 1
ATOM 788 C C . PRO A 1 104 ? -4.184 -18.160 5.979 1.00 54.19 104 PRO A C 1
ATOM 790 O O . PRO A 1 104 ? -5.196 -18.756 5.618 1.00 54.19 104 PRO A O 1
ATOM 793 N N . SER A 1 105 ? -2.962 -18.646 5.777 1.00 47.75 105 SER A N 1
ATOM 794 C CA . SER A 1 105 ? -2.672 -19.963 5.249 1.00 47.75 105 SER A CA 1
ATOM 795 C C . SER A 1 105 ? -3.288 -20.901 6.248 1.00 47.75 105 SER A C 1
ATOM 797 O O . SER A 1 105 ? -2.824 -20.866 7.384 1.00 47.75 105 SER A O 1
ATOM 799 N N . SER A 1 106 ? -4.341 -21.629 5.850 1.00 49.50 106 SER A N 1
ATOM 800 C CA . SER A 1 106 ? -5.072 -22.574 6.698 1.00 49.50 106 SER A CA 1
ATOM 801 C C . SER A 1 106 ? -4.061 -23.321 7.566 1.00 49.50 106 SER A C 1
ATOM 803 O O . SER A 1 106 ? -3.339 -24.184 7.053 1.00 49.50 106 SER A O 1
ATOM 805 N N . PRO A 1 107 ? -3.886 -22.923 8.839 1.00 46.44 107 PRO A N 1
ATOM 806 C CA . PRO A 1 107 ? -2.885 -23.557 9.662 1.00 46.44 107 PRO A CA 1
ATOM 807 C C . PRO A 1 107 ? -3.415 -24.959 9.898 1.00 46.44 107 PRO A C 1
ATOM 809 O O . PRO A 1 107 ? -4.587 -25.116 10.251 1.00 46.44 107 PRO A O 1
ATOM 812 N N . GLY A 1 108 ? -2.571 -25.970 9.669 1.00 53.16 108 GLY A N 1
ATOM 813 C CA . GLY A 1 108 ? -2.909 -27.355 9.982 1.00 53.16 108 GLY A CA 1
ATOM 814 C C . GLY A 1 108 ? -3.623 -27.395 11.332 1.00 53.16 108 GLY A C 1
ATOM 815 O O . GLY A 1 108 ? -3.171 -26.736 12.273 1.00 53.16 108 GLY A O 1
ATOM 816 N N . ALA A 1 109 ? -4.768 -28.084 11.371 1.00 54.38 109 ALA A N 1
ATOM 817 C CA . ALA A 1 109 ? -5.869 -27.949 12.337 1.00 54.38 109 ALA A CA 1
ATOM 818 C C . ALA A 1 109 ? -5.486 -27.811 13.831 1.00 54.38 109 ALA A C 1
ATOM 820 O O . ALA A 1 109 ? -6.281 -27.347 14.644 1.00 54.38 109 ALA A O 1
ATOM 821 N N . MET A 1 110 ? -4.258 -28.165 14.196 1.00 52.34 110 MET A N 1
ATOM 822 C CA . MET A 1 110 ? -3.688 -28.119 15.534 1.00 52.34 110 MET A CA 1
ATOM 823 C C . MET A 1 110 ? -3.297 -26.706 16.033 1.00 52.34 110 MET A C 1
ATOM 825 O O . MET A 1 110 ? -3.415 -26.444 17.228 1.00 52.34 110 MET A O 1
ATOM 829 N N . LEU A 1 111 ? -2.869 -25.772 15.166 1.00 54.62 111 LEU A N 1
ATOM 830 C CA . LEU A 1 111 ? -2.459 -24.413 15.590 1.00 54.62 111 LEU A CA 1
ATOM 831 C C . LEU A 1 111 ? -3.633 -23.418 15.673 1.00 54.62 111 LEU A C 1
ATOM 833 O O . LEU A 1 111 ? -3.652 -22.564 16.561 1.00 54.62 111 LEU A O 1
ATOM 837 N N . VAL A 1 112 ? -4.646 -23.568 14.808 1.00 53.44 112 VAL A N 1
ATOM 838 C CA . VAL A 1 112 ? -5.899 -22.782 14.858 1.00 53.44 112 VAL A CA 1
ATOM 839 C C . VAL A 1 112 ? -6.686 -23.076 16.125 1.00 53.44 112 VAL A C 1
ATOM 841 O O . VAL A 1 112 ? -7.245 -22.152 16.713 1.00 53.44 112 VAL A O 1
ATOM 844 N N . GLY A 1 113 ? -6.704 -24.342 16.561 1.00 59.34 113 GLY A N 1
ATOM 845 C CA . GLY A 1 113 ? -7.363 -24.737 17.802 1.00 59.34 113 GLY A CA 1
ATOM 846 C C . GLY A 1 113 ? -6.852 -23.905 18.972 1.00 59.34 113 GLY A C 1
ATOM 847 O O . GLY A 1 113 ? -7.630 -23.215 19.613 1.00 59.34 113 GLY A O 1
ATOM 848 N N . LYS A 1 114 ? -5.531 -23.853 19.165 1.00 61.66 114 LYS A N 1
ATOM 849 C CA . LYS A 1 114 ? -4.926 -23.212 20.339 1.00 61.66 114 LYS A CA 1
ATOM 850 C C . LYS A 1 114 ? -5.049 -21.681 20.348 1.00 61.66 114 LYS A C 1
ATOM 852 O O . LYS A 1 114 ? -5.363 -21.109 21.389 1.00 61.66 114 LYS A O 1
ATOM 857 N N . VAL A 1 115 ? -4.836 -21.011 19.209 1.00 69.06 115 VAL A N 1
ATOM 858 C CA . VAL A 1 115 ? -4.976 -19.540 19.115 1.00 69.06 115 VAL A CA 1
ATOM 859 C C . VAL A 1 115 ? -6.448 -19.124 19.159 1.00 69.06 115 VAL A C 1
ATOM 861 O O . VAL A 1 115 ? -6.811 -18.209 19.896 1.00 69.06 115 VAL A O 1
ATOM 864 N N . GLY A 1 116 ? -7.316 -19.825 18.426 1.00 74.12 116 GLY A N 1
ATOM 865 C CA . GLY A 1 116 ? -8.753 -19.558 18.427 1.00 74.12 116 GLY A CA 1
ATOM 866 C C . GLY A 1 116 ? -9.404 -19.836 19.782 1.00 74.12 116 GLY A C 1
ATOM 867 O O . GLY A 1 116 ? -10.299 -19.105 20.196 1.00 74.12 116 GLY A O 1
ATOM 868 N N . GLU A 1 117 ? -8.945 -20.857 20.504 1.00 79.50 117 GLU A N 1
ATOM 869 C CA . GLU A 1 117 ? -9.401 -21.171 21.860 1.00 79.50 117 GLU A CA 1
ATOM 870 C C . GLU A 1 117 ? -8.918 -20.137 22.883 1.00 79.50 117 GLU A C 1
ATOM 872 O O . GLU A 1 117 ? -9.714 -19.703 23.715 1.00 79.50 117 GLU A O 1
ATOM 877 N N . SER A 1 118 ? -7.676 -19.647 22.764 1.00 83.44 118 SER A N 1
ATOM 878 C CA . SER A 1 118 ? -7.181 -18.523 23.576 1.00 83.44 118 SER A CA 1
ATOM 879 C C . SER A 1 118 ? -8.034 -17.269 23.380 1.00 83.44 118 SER A C 1
ATOM 881 O O . SER A 1 118 ? -8.499 -16.673 24.347 1.00 83.44 118 SER A O 1
ATOM 883 N N . MET A 1 119 ? -8.327 -16.911 22.130 1.00 89.75 119 MET A N 1
ATOM 884 C CA . MET A 1 119 ? -9.126 -15.727 21.809 1.00 89.75 119 MET A CA 1
ATOM 885 C C . MET A 1 119 ? -10.590 -15.873 22.265 1.00 89.75 119 MET A C 1
ATOM 887 O O . MET A 1 119 ? -11.187 -14.930 22.781 1.00 89.75 119 MET A O 1
ATOM 891 N N . LYS A 1 120 ? -11.174 -17.076 22.147 1.00 90.12 120 LYS A N 1
ATOM 892 C CA . LYS A 1 120 ? -12.504 -17.384 22.706 1.00 90.12 120 LYS A CA 1
ATOM 893 C C . LYS A 1 120 ? -12.522 -17.270 24.230 1.00 90.12 120 LYS A C 1
ATOM 895 O O . LYS A 1 120 ? -13.492 -16.754 24.784 1.00 90.12 120 LYS A O 1
ATOM 900 N N . LYS A 1 121 ? -11.468 -17.736 24.903 1.00 93.06 121 LYS A N 1
ATOM 901 C CA . LYS A 1 121 ? -11.319 -17.620 26.356 1.00 93.06 121 LYS A CA 1
ATOM 902 C C . LYS A 1 121 ? -11.241 -16.155 26.787 1.00 93.06 121 LYS A C 1
ATOM 904 O O . LYS A 1 121 ? -11.980 -15.763 27.685 1.00 93.06 121 LYS A O 1
ATOM 909 N N . GLU A 1 122 ? -10.423 -15.347 26.115 1.00 93.69 122 GLU A N 1
ATOM 910 C CA . GLU A 1 122 ? -10.330 -13.904 26.373 1.00 93.69 122 GLU A CA 1
ATOM 911 C C . GLU A 1 122 ? -11.676 -13.199 26.164 1.00 93.69 122 GLU A C 1
ATOM 913 O O . GLU A 1 122 ? -12.088 -12.394 26.996 1.00 93.69 122 GLU A O 1
ATOM 918 N N . LEU A 1 123 ? -12.421 -13.550 25.110 1.00 96.81 123 LEU A N 1
ATOM 919 C CA . LEU A 1 123 ? -13.754 -12.995 24.866 1.00 96.81 123 LEU A CA 1
ATOM 920 C C . LEU A 1 123 ? -14.729 -13.304 26.015 1.00 96.81 123 LEU A C 1
ATOM 922 O O . LEU A 1 123 ? -15.484 -12.430 26.444 1.00 96.81 123 LEU A O 1
ATOM 926 N N . LEU A 1 124 ? -14.730 -14.543 26.515 1.00 96.38 124 LEU A N 1
ATOM 927 C CA . LEU A 1 124 ? -15.564 -14.940 27.653 1.00 96.38 124 LEU A CA 1
ATOM 928 C C . LEU A 1 124 ? -15.158 -14.193 28.930 1.00 96.38 124 LEU A C 1
ATOM 930 O O . LEU A 1 124 ? -16.018 -13.702 29.665 1.00 96.38 124 LEU A O 1
ATOM 934 N N . GLU A 1 125 ? -13.858 -14.047 29.174 1.00 97.25 125 GLU A N 1
ATOM 935 C CA . GLU A 1 125 ? -13.341 -13.286 30.310 1.00 97.25 125 GLU A CA 1
ATOM 936 C C . GLU A 1 125 ? -13.747 -11.805 30.235 1.00 97.25 125 GLU A C 1
ATOM 938 O O . GLU A 1 125 ? -14.199 -11.223 31.220 1.00 97.25 125 GLU A O 1
ATOM 943 N N . LEU A 1 126 ? -13.671 -11.192 29.054 1.00 97.81 126 LEU A N 1
ATOM 944 C CA . LEU A 1 126 ? -14.116 -9.814 28.856 1.00 97.81 126 LEU A CA 1
ATOM 945 C C . LEU A 1 126 ? -15.626 -9.662 29.068 1.00 97.81 126 LEU A C 1
ATOM 947 O O . LEU A 1 126 ? -16.051 -8.731 29.750 1.00 97.81 126 LEU A O 1
ATOM 951 N N . ARG A 1 127 ? -16.445 -10.593 28.563 1.00 97.38 127 ARG A N 1
ATOM 952 C CA . ARG A 1 127 ? -17.904 -10.572 28.774 1.00 97.38 127 ARG A CA 1
ATOM 953 C C . ARG A 1 127 ? -18.282 -10.698 30.248 1.00 97.38 127 ARG A C 1
ATOM 955 O O . ARG A 1 127 ? -19.164 -9.982 30.712 1.00 97.38 127 ARG A O 1
ATOM 962 N N . THR A 1 128 ? -17.607 -11.571 30.992 1.00 97.69 128 THR A N 1
ATOM 963 C CA . THR A 1 128 ? -17.843 -11.721 32.439 1.00 97.69 128 THR A CA 1
ATOM 964 C C . THR A 1 128 ? -17.415 -10.483 33.226 1.00 97.69 128 THR A C 1
ATOM 966 O O . THR A 1 128 ? -18.153 -10.041 34.107 1.00 97.69 128 THR A O 1
ATOM 969 N N . LYS A 1 129 ? -16.275 -9.866 32.881 1.00 98.19 129 LYS A N 1
ATOM 970 C CA . LYS A 1 129 ? -15.852 -8.582 33.466 1.00 98.19 129 LYS A CA 1
ATOM 971 C C . LYS A 1 129 ? -16.867 -7.471 33.192 1.00 98.19 129 LYS A C 1
ATOM 973 O O . LYS A 1 129 ? -17.224 -6.752 34.123 1.00 98.19 129 LYS A O 1
ATOM 978 N N . LEU A 1 130 ? -17.363 -7.371 31.958 1.00 98.38 130 LEU A N 1
ATOM 979 C CA . LEU A 1 130 ? -18.363 -6.377 31.562 1.00 98.38 130 LEU A CA 1
ATOM 980 C C . LEU A 1 130 ? -19.677 -6.581 32.325 1.00 98.38 130 LEU A C 1
ATOM 982 O O . LEU A 1 130 ? -20.171 -5.644 32.942 1.00 98.38 130 LEU A O 1
ATOM 986 N N . SER A 1 131 ? -20.177 -7.818 32.390 1.00 98.06 131 SER A N 1
ATOM 987 C CA . SER A 1 131 ? -21.395 -8.152 33.143 1.00 98.06 131 SER A CA 1
ATOM 988 C C . SER A 1 131 ? -21.278 -7.810 34.636 1.00 98.06 131 SER A C 1
ATOM 990 O O . SER A 1 131 ? -22.211 -7.271 35.228 1.00 98.06 131 SER A O 1
ATOM 992 N N . LYS A 1 132 ? -20.108 -8.041 35.249 1.00 98.19 132 LYS A N 1
ATOM 993 C CA . LYS A 1 132 ? -19.855 -7.650 36.645 1.00 98.19 132 LYS A CA 1
ATOM 994 C C . LYS A 1 132 ? -19.866 -6.131 36.838 1.00 98.19 132 LYS A C 1
ATOM 996 O O . LYS A 1 132 ? -20.357 -5.647 37.855 1.00 98.19 132 LYS A O 1
ATOM 1001 N N . GLN A 1 133 ? -19.300 -5.373 35.899 1.00 98.19 133 GLN A N 1
ATOM 1002 C CA . GLN A 1 133 ? -19.336 -3.909 35.960 1.00 98.19 133 GLN A CA 1
ATOM 1003 C C . GLN A 1 133 ? -20.763 -3.376 35.792 1.00 98.19 133 GLN A C 1
ATOM 1005 O O . GLN A 1 133 ? -21.169 -2.489 36.541 1.00 98.19 133 GLN A O 1
ATOM 1010 N N . GLU A 1 134 ? -21.539 -3.955 34.878 1.00 98.25 134 GLU A N 1
ATOM 1011 C CA . GLU A 1 134 ? -22.941 -3.600 34.651 1.00 98.25 134 GLU A CA 1
ATOM 1012 C C . GLU A 1 134 ? -23.805 -3.836 35.900 1.00 98.25 134 GLU A C 1
ATOM 1014 O O . GLU A 1 134 ? -24.525 -2.933 36.327 1.00 98.25 134 GLU A O 1
ATOM 1019 N N . SER A 1 135 ? -23.658 -4.984 36.576 1.00 98.06 135 SER A N 1
ATOM 1020 C CA . SER A 1 135 ? -24.427 -5.267 37.798 1.00 98.06 135 SER A CA 1
ATOM 1021 C C . SER A 1 135 ? -24.088 -4.306 38.945 1.00 98.06 135 SER A C 1
ATOM 1023 O O . SER A 1 135 ? -24.964 -3.907 39.717 1.00 9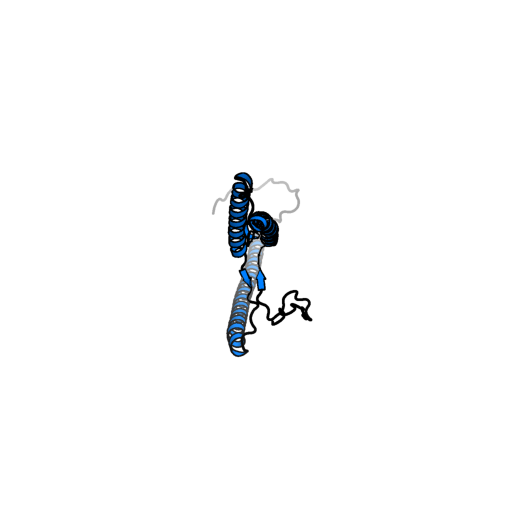8.06 135 SER A O 1
ATOM 1025 N N . LEU A 1 136 ? -22.813 -3.919 39.078 1.00 98.44 136 LEU A N 1
ATOM 1026 C CA . LEU A 1 136 ? -22.370 -2.953 40.087 1.00 98.44 136 LEU A CA 1
ATOM 1027 C C . LEU A 1 136 ? -22.935 -1.555 39.820 1.00 98.44 136 LEU A C 1
ATOM 1029 O O . LEU A 1 136 ? -23.355 -0.873 40.761 1.00 98.44 136 LEU A O 1
ATOM 1033 N N . LEU A 1 137 ? -22.967 -1.136 38.553 1.00 98.50 137 LEU A N 1
ATOM 1034 C CA . LEU A 1 137 ? -23.576 0.128 38.145 1.00 98.50 137 LEU A CA 1
ATOM 1035 C C . LEU A 1 137 ? -25.081 0.129 38.420 1.00 98.50 137 LEU A C 1
ATOM 1037 O O . LEU A 1 137 ? -25.578 1.076 39.030 1.00 98.50 137 LEU A O 1
ATOM 1041 N N . GLN A 1 138 ? -25.784 -0.946 38.063 1.00 98.50 138 GLN A N 1
ATOM 1042 C CA . GLN A 1 138 ? -27.220 -1.072 38.304 1.00 98.50 138 GLN A CA 1
ATOM 1043 C C . GLN A 1 138 ? -27.556 -1.002 39.800 1.00 98.50 138 GLN A C 1
ATOM 1045 O O . GLN A 1 138 ? -28.367 -0.175 40.210 1.00 98.50 138 GLN A O 1
ATOM 1050 N N . SER A 1 139 ? -26.856 -1.776 40.637 1.00 98.06 139 SER A N 1
ATOM 1051 C CA . SER A 1 139 ? -27.045 -1.738 42.094 1.00 98.06 139 SER A CA 1
ATOM 1052 C C . SER A 1 139 ? -26.790 -0.345 42.677 1.00 98.06 139 SER A C 1
ATOM 1054 O O . SER A 1 139 ? -27.492 0.113 43.578 1.00 98.06 139 SER A O 1
ATOM 1056 N N . THR A 1 140 ? -25.782 0.360 42.162 1.00 98.31 140 THR A N 1
ATOM 1057 C CA . THR A 1 140 ? -25.470 1.718 42.618 1.00 98.31 140 THR A CA 1
ATOM 1058 C C . THR A 1 140 ? -26.546 2.717 42.193 1.00 98.31 140 THR A C 1
ATOM 1060 O O . THR A 1 140 ? -26.927 3.564 42.999 1.00 98.31 140 THR A O 1
ATOM 1063 N N . SER A 1 141 ? -27.083 2.587 40.978 1.00 98.25 141 SER A N 1
ATOM 1064 C CA . SER A 1 141 ? -28.203 3.396 40.486 1.00 98.25 141 SER A CA 1
ATOM 1065 C C . SER A 1 141 ? -29.467 3.197 41.331 1.00 98.25 141 SER A C 1
ATOM 1067 O O . SER A 1 141 ? -30.091 4.173 41.745 1.00 98.25 141 SER A O 1
ATOM 1069 N N . GLU A 1 142 ? -29.797 1.949 41.674 1.00 98.44 142 GLU A N 1
ATOM 1070 C CA . GLU A 1 142 ? -30.934 1.620 42.542 1.00 98.44 142 GLU A CA 1
ATOM 1071 C C . GLU A 1 142 ? -30.773 2.224 43.942 1.00 98.44 142 GLU A C 1
ATOM 1073 O O . GLU A 1 142 ? -31.693 2.871 44.444 1.00 98.44 142 GLU A O 1
ATOM 1078 N N . ARG A 1 143 ? -29.584 2.101 44.554 1.00 98.12 143 ARG A N 1
ATOM 1079 C CA . ARG A 1 143 ? -29.300 2.739 45.852 1.00 98.12 143 ARG A CA 1
ATOM 1080 C C . ARG A 1 143 ? -29.434 4.259 45.787 1.00 98.12 143 ARG A C 1
ATOM 1082 O O . ARG A 1 143 ? -30.005 4.848 46.701 1.00 98.12 143 ARG A O 1
ATOM 1089 N N . LEU A 1 144 ? -28.931 4.889 44.724 1.00 98.44 144 LEU A N 1
ATOM 1090 C CA . LEU A 1 144 ? -29.037 6.336 44.533 1.00 98.44 144 LEU A CA 1
ATOM 1091 C C . LEU A 1 144 ? -30.501 6.773 44.394 1.00 98.44 144 LEU A C 1
ATOM 1093 O O . LEU A 1 144 ? -30.899 7.771 44.988 1.00 98.44 144 LEU A O 1
ATOM 1097 N N . LYS A 1 145 ? -31.318 6.004 43.664 1.00 98.25 145 LYS A N 1
ATOM 1098 C CA . LYS A 1 145 ? -32.756 6.258 43.530 1.00 98.25 145 LYS A CA 1
ATOM 1099 C C . LYS A 1 145 ? -33.462 6.203 44.886 1.00 98.25 145 LYS A C 1
ATOM 1101 O O . LYS A 1 145 ? -34.212 7.118 45.211 1.00 98.25 145 LYS A O 1
ATOM 1106 N N . THR A 1 146 ? -33.184 5.181 45.695 1.00 98.12 146 THR A N 1
ATOM 1107 C CA . THR A 1 146 ? -33.753 5.056 47.047 1.00 98.12 146 THR A CA 1
ATOM 1108 C C . THR A 1 146 ? -33.304 6.194 47.961 1.00 98.12 146 THR A C 1
ATOM 1110 O O . THR A 1 146 ? -34.130 6.778 48.658 1.00 98.12 146 THR A O 1
ATOM 1113 N N . ALA A 1 147 ? -32.019 6.559 47.925 1.00 97.88 147 ALA A N 1
ATOM 1114 C CA . ALA A 1 147 ? -31.494 7.680 48.703 1.00 97.88 147 ALA A CA 1
ATOM 1115 C C . ALA A 1 147 ? -32.153 9.012 48.306 1.00 97.88 147 ALA A C 1
ATOM 1117 O O . ALA A 1 147 ? -32.521 9.796 49.178 1.00 97.88 147 ALA A O 1
ATOM 1118 N N . ASN A 1 148 ? -32.374 9.244 47.007 1.00 97.56 148 ASN A N 1
ATOM 1119 C CA . ASN A 1 148 ? -33.102 10.417 46.525 1.00 97.56 148 ASN A CA 1
ATOM 1120 C C . ASN A 1 148 ? -34.565 10.426 46.987 1.00 97.56 148 ASN A C 1
ATOM 1122 O O . ASN A 1 148 ? -35.039 11.469 47.426 1.00 97.56 148 ASN A O 1
ATOM 1126 N N . GLN A 1 149 ? -35.259 9.283 46.955 1.00 97.81 149 GLN A N 1
ATOM 1127 C CA . GLN A 1 149 ? -36.639 9.184 47.445 1.00 97.81 149 GLN A CA 1
ATOM 1128 C C . GLN A 1 149 ? -36.730 9.481 48.947 1.00 97.81 149 GLN A C 1
ATOM 1130 O O . GLN A 1 149 ? -37.645 10.166 49.400 1.00 97.81 149 GLN A O 1
ATOM 1135 N N . GLN A 1 150 ? -35.767 8.983 49.728 1.00 97.69 150 GLN A N 1
ATOM 1136 C CA . GLN A 1 150 ? -35.691 9.260 51.159 1.00 97.69 150 GLN A CA 1
ATOM 1137 C C . GLN A 1 150 ? -35.394 10.740 51.428 1.00 97.69 150 GLN A C 1
ATOM 1139 O O . GLN A 1 150 ? -36.003 11.325 52.322 1.00 97.69 150 GLN A O 1
ATOM 1144 N N . LYS A 1 151 ? -34.501 11.356 50.640 1.00 97.75 151 LYS A N 1
ATOM 1145 C CA . LYS A 1 151 ? -34.225 12.798 50.705 1.00 97.75 151 LYS A CA 1
ATOM 1146 C C . LYS A 1 151 ? -35.492 13.612 50.437 1.00 97.75 151 LYS A C 1
ATOM 1148 O O . LYS A 1 151 ? -35.817 14.475 51.240 1.00 97.75 151 LYS A O 1
ATOM 1153 N N . GLU A 1 152 ? -36.229 13.302 49.372 1.00 96.81 152 GLU A N 1
ATOM 1154 C CA . GLU A 1 152 ? -37.484 13.982 49.020 1.00 96.81 152 GLU A CA 1
ATOM 1155 C C . GLU A 1 152 ? -38.550 13.823 50.116 1.00 96.81 152 GLU A C 1
ATOM 1157 O O . GLU A 1 152 ? -39.187 14.795 50.516 1.00 96.81 152 GLU A O 1
ATOM 1162 N N . SER A 1 153 ? -38.702 12.616 50.669 1.00 96.31 153 SER A N 1
ATOM 1163 C CA . SER A 1 153 ? -39.622 12.374 51.786 1.00 96.31 153 SER A CA 1
ATOM 1164 C C . SER A 1 153 ? -39.250 13.193 53.026 1.00 96.31 153 SER A C 1
ATOM 1166 O O . SER A 1 153 ? -40.129 13.736 53.697 1.00 96.31 153 SER A O 1
ATOM 1168 N N . MET A 1 154 ? -37.953 13.315 53.320 1.00 96.06 154 MET A N 1
ATOM 1169 C CA . MET A 1 154 ? -37.467 14.131 54.429 1.00 96.06 154 MET A CA 1
ATOM 1170 C C . MET A 1 154 ? -37.690 15.626 54.174 1.00 96.06 154 MET A C 1
ATOM 1172 O O . MET A 1 154 ? -38.130 16.331 55.078 1.00 96.06 154 MET A O 1
ATOM 1176 N N . GLU A 1 155 ? -37.451 16.103 52.949 1.00 93.00 155 GLU A N 1
ATOM 1177 C CA . GLU A 1 155 ? -37.743 17.481 52.535 1.00 93.00 155 GLU A CA 1
ATOM 1178 C C . GLU A 1 155 ? -39.233 17.803 52.729 1.00 93.00 155 GLU A C 1
ATOM 1180 O O . GLU A 1 155 ? -39.562 18.784 53.394 1.00 93.00 155 GLU A O 1
ATOM 1185 N N . GLN A 1 156 ? -40.142 16.942 52.258 1.00 92.81 156 GLN A N 1
ATOM 1186 C CA . GLN A 1 156 ? -41.592 17.104 52.444 1.00 92.81 156 GLN A CA 1
ATOM 1187 C C . GLN A 1 156 ? -42.007 17.131 53.922 1.00 92.81 156 GLN A C 1
ATOM 1189 O O . GLN A 1 156 ? -42.852 17.939 54.318 1.00 92.81 156 GLN A O 1
ATOM 1194 N N . PHE A 1 157 ? -41.411 16.270 54.753 1.00 94.62 157 PHE A N 1
ATOM 1195 C CA . PHE A 1 157 ? -41.670 16.263 56.192 1.00 94.62 157 PHE A CA 1
ATOM 1196 C C . PHE A 1 157 ? -41.248 17.583 56.844 1.00 94.62 157 PHE A C 1
ATOM 1198 O O . PHE A 1 157 ? -42.018 18.162 57.608 1.00 94.62 157 PHE A O 1
ATOM 1205 N N . ILE A 1 158 ? -40.057 18.088 56.510 1.00 91.62 158 ILE A N 1
ATOM 1206 C CA . ILE A 1 158 ? -39.562 19.371 57.020 1.00 91.62 158 ILE A CA 1
ATOM 1207 C C . ILE A 1 158 ? -40.484 20.514 56.576 1.00 91.62 158 ILE A C 1
ATOM 1209 O O . ILE A 1 158 ? -40.904 21.299 57.423 1.00 91.62 158 ILE A O 1
ATOM 1213 N N . PHE A 1 159 ? -40.877 20.575 55.297 1.00 90.19 159 PHE A N 1
ATOM 1214 C CA . PHE A 1 159 ? -41.824 21.586 54.805 1.00 90.19 159 PHE A CA 1
ATOM 1215 C C . PHE A 1 159 ? -43.148 21.574 55.578 1.00 90.19 159 PHE A C 1
ATOM 1217 O O . PHE A 1 159 ? -43.640 22.629 55.981 1.00 90.19 159 PHE A O 1
ATOM 1224 N N . SER A 1 160 ? -43.683 20.379 55.840 1.00 85.50 160 SER A N 1
ATOM 1225 C CA . SER A 1 160 ? -44.937 20.199 56.579 1.00 85.50 160 SER A CA 1
ATOM 1226 C C . SER A 1 160 ? -44.839 20.691 58.029 1.00 85.50 160 SER A C 1
ATOM 1228 O O . SER A 1 160 ? -45.798 21.252 58.550 1.00 85.50 160 SER A O 1
ATOM 1230 N N . GLN A 1 161 ? -43.684 20.509 58.677 1.00 80.31 161 GLN A N 1
ATOM 1231 C CA . GLN A 1 161 ? -43.459 20.920 60.069 1.00 80.31 161 GLN A CA 1
ATOM 1232 C C . GLN A 1 161 ? -43.090 22.400 60.215 1.00 80.31 161 GLN A C 1
ATOM 1234 O O . GLN A 1 161 ? -43.424 23.022 61.221 1.00 80.31 161 GLN A O 1
ATOM 1239 N N . CYS A 1 162 ? -42.415 22.981 59.222 1.00 75.94 162 CYS A N 1
ATOM 1240 C CA . CYS A 1 162 ? -42.048 24.397 59.219 1.00 75.94 162 CYS A CA 1
ATOM 1241 C C . CYS A 1 162 ? -43.196 25.323 58.778 1.00 75.94 162 CYS A C 1
ATOM 1243 O O . CYS A 1 162 ? -43.035 26.540 58.822 1.00 75.94 162 CYS A O 1
ATOM 1245 N N . GLY A 1 163 ? -44.352 24.777 58.372 1.00 60.38 163 GLY A N 1
ATOM 1246 C CA . GLY A 1 163 ? -45.542 25.561 58.028 1.00 60.38 163 GLY A CA 1
ATOM 1247 C C . GLY A 1 163 ? -45.346 26.497 56.832 1.00 60.38 163 GLY A C 1
ATOM 1248 O O . GLY A 1 163 ? -46.047 27.501 56.725 1.00 60.38 163 GLY A O 1
ATOM 1249 N N . CYS A 1 164 ? -44.390 26.207 55.946 1.00 55.62 164 CYS A N 1
ATOM 1250 C CA . CYS A 1 164 ? -44.192 26.999 54.739 1.00 55.62 164 CYS A CA 1
ATOM 1251 C C . CYS A 1 164 ? -45.283 26.624 53.721 1.00 55.62 164 CYS A C 1
ATOM 1253 O O . CYS A 1 164 ? -45.311 25.472 53.284 1.00 55.62 164 CYS A O 1
ATOM 1255 N N . PRO A 1 165 ? -46.192 27.543 53.343 1.00 54.25 165 PRO A N 1
ATOM 1256 C CA . PRO A 1 165 ? -47.177 27.259 52.306 1.00 54.25 165 PRO A CA 1
ATOM 1257 C C . PRO A 1 165 ? -46.459 26.989 50.976 1.00 54.25 165 PRO A C 1
ATOM 1259 O O . PRO A 1 165 ? -45.420 27.593 50.699 1.00 54.25 165 PRO A O 1
ATOM 1262 N N . GLU A 1 166 ? -47.002 26.072 50.165 1.00 57.41 166 GLU A N 1
ATOM 1263 C CA . GLU A 1 166 ? -46.512 25.807 48.806 1.00 57.41 166 GLU A CA 1
ATOM 1264 C C . GLU A 1 166 ? -46.317 27.117 48.024 1.00 57.41 166 GLU A C 1
ATOM 1266 O O . GLU A 1 166 ? -47.045 28.085 48.279 1.00 57.41 166 GLU A O 1
ATOM 1271 N N . PRO A 1 167 ? -45.401 27.173 47.034 1.00 49.44 167 PRO A N 1
ATOM 1272 C CA . PRO A 1 167 ? -45.348 28.278 46.086 1.00 49.44 167 PRO A CA 1
ATOM 1273 C C . PRO A 1 167 ? -46.592 28.223 45.184 1.00 49.44 167 PRO A C 1
ATOM 1275 O O . PRO A 1 167 ? -46.556 27.804 44.029 1.00 49.44 167 PRO A O 1
ATOM 1278 N N . GLY A 1 168 ? -47.722 28.629 45.756 1.00 48.75 168 GLY A N 1
ATOM 1279 C CA . GLY A 1 168 ? -48.975 28.864 45.082 1.00 48.75 168 GLY A CA 1
ATOM 1280 C C . GLY A 1 168 ? -48.842 30.089 44.193 1.00 48.75 168 GLY A C 1
ATOM 1281 O O . GLY A 1 168 ? -48.326 31.132 44.597 1.00 48.75 168 GLY A O 1
ATOM 1282 N N . ASN A 1 169 ? -49.310 29.910 42.963 1.00 44.47 169 ASN A N 1
ATOM 1283 C CA . ASN A 1 169 ? -49.596 30.925 41.962 1.00 44.47 169 ASN A CA 1
ATOM 1284 C C . ASN A 1 169 ? -49.968 32.285 42.586 1.00 44.47 169 ASN A C 1
ATOM 1286 O O . ASN A 1 169 ? -50.809 32.363 43.482 1.00 44.47 169 ASN A O 1
ATOM 1290 N N . GLY A 1 170 ? -49.299 33.338 42.118 1.00 50.34 170 GLY A N 1
ATOM 1291 C CA . GLY A 1 170 ? -49.300 34.653 42.739 1.00 50.34 170 GLY A CA 1
ATOM 1292 C C . GLY A 1 170 ? -50.692 35.232 42.965 1.00 50.34 170 GLY A C 1
ATOM 1293 O O . GLY A 1 170 ? -51.506 35.260 42.055 1.00 50.34 170 GLY A O 1
ATOM 1294 N N . THR A 1 171 ? -50.907 35.716 44.187 1.00 47.94 171 THR A N 1
ATOM 1295 C CA . THR A 1 171 ? -51.552 36.985 44.575 1.00 47.94 171 THR A CA 1
ATOM 1296 C C . THR A 1 171 ? -51.785 36.893 46.082 1.00 47.94 171 THR A C 1
ATOM 1298 O O . THR A 1 171 ? -52.759 36.295 46.525 1.00 47.94 171 THR A O 1
ATOM 1301 N N . GLY A 1 172 ? -50.869 37.428 46.887 1.00 4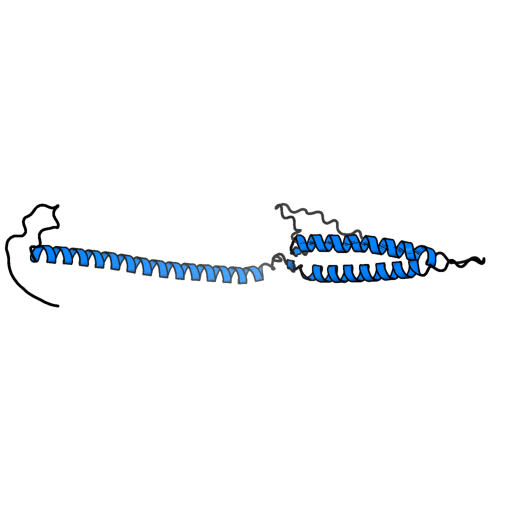3.75 172 GLY A N 1
ATOM 1302 C CA . GLY A 1 172 ? -50.985 37.391 48.344 1.00 43.75 172 GLY A CA 1
ATOM 1303 C C . GLY A 1 172 ? -50.067 38.421 48.984 1.00 43.75 172 GLY A C 1
ATOM 1304 O O . GLY A 1 172 ? -48.857 38.367 48.818 1.00 43.75 172 GLY A O 1
ATOM 1305 N N . ASN A 1 173 ? -50.687 39.395 49.637 1.00 44.06 173 ASN A N 1
ATOM 1306 C CA . ASN A 1 173 ? -50.128 40.613 50.208 1.00 44.06 173 ASN A CA 1
ATOM 1307 C C . ASN A 1 173 ? -49.085 40.326 51.317 1.00 44.06 173 ASN A C 1
ATOM 1309 O O . ASN A 1 173 ? -49.415 39.657 52.293 1.00 44.06 173 ASN A O 1
ATOM 1313 N N . TRP A 1 174 ? -47.858 40.852 51.196 1.00 45.59 174 TRP A N 1
ATOM 1314 C CA . TRP A 1 174 ? -46.758 40.669 52.165 1.00 45.59 174 TRP A CA 1
ATOM 1315 C C . TRP A 1 174 ? -46.707 41.778 53.226 1.00 45.59 174 TRP A C 1
ATOM 1317 O O . TRP A 1 174 ? -45.683 42.439 53.394 1.00 45.59 174 TRP A O 1
ATOM 1327 N N . GLU A 1 175 ? -47.797 41.991 53.959 1.00 44.31 175 GLU A N 1
ATOM 1328 C CA . GLU A 1 175 ? -47.767 42.868 55.133 1.00 44.31 175 GLU A CA 1
ATOM 1329 C C . GLU A 1 175 ? -47.967 42.065 56.416 1.00 44.31 175 GLU A C 1
ATOM 1331 O O . GLU A 1 175 ? -49.062 41.603 56.726 1.00 44.31 175 GLU A O 1
ATOM 1336 N N . GLY A 1 176 ? -46.873 41.934 57.169 1.00 48.28 176 GLY A N 1
ATOM 1337 C CA . GLY A 1 176 ? -46.876 41.480 58.554 1.00 48.28 176 GLY A CA 1
ATOM 1338 C C . GLY A 1 176 ? -46.240 40.110 58.755 1.00 48.28 176 GLY A C 1
ATOM 1339 O O . GLY A 1 176 ? -46.915 39.093 58.675 1.00 48.28 176 GLY A O 1
ATOM 1340 N N . LEU A 1 177 ? -44.950 40.084 59.096 1.00 41.72 177 LEU A N 1
ATOM 1341 C CA . LEU A 1 177 ? -44.473 39.735 60.443 1.00 41.72 177 LEU A CA 1
ATOM 1342 C C . LEU A 1 177 ? -42.926 39.813 60.510 1.00 41.72 177 LEU A C 1
ATOM 1344 O O . LEU A 1 177 ? -42.261 39.794 59.474 1.00 41.72 177 LEU A O 1
ATOM 1348 N N . PRO A 1 178 ? -42.356 40.011 61.716 1.00 46.09 178 PRO A N 1
ATOM 1349 C CA . PRO A 1 178 ? -41.059 40.643 61.916 1.00 46.09 178 PRO A CA 1
ATOM 1350 C C . PRO A 1 178 ? -39.904 39.649 62.095 1.00 46.09 178 PRO A C 1
ATOM 1352 O O . PRO A 1 178 ? -40.077 38.565 62.634 1.00 46.09 178 PRO A O 1
ATOM 1355 N N . GLY A 1 179 ? -38.701 40.124 61.763 1.00 48.06 179 GLY A N 1
ATOM 1356 C CA . GLY A 1 179 ? -37.529 40.007 62.633 1.00 48.06 179 GLY A CA 1
ATOM 1357 C C . GLY A 1 179 ? -36.917 38.623 62.873 1.00 48.06 179 GLY A C 1
ATOM 1358 O O . GLY A 1 179 ? -37.318 37.913 63.782 1.00 48.06 179 GLY A O 1
ATOM 1359 N N . SER A 1 180 ? -35.785 38.410 62.194 1.00 46.12 180 SER A N 1
ATOM 1360 C CA . SER A 1 180 ? -34.547 37.832 62.746 1.00 46.12 180 SER A CA 1
ATOM 1361 C C . SER A 1 180 ? -34.521 36.362 63.177 1.00 46.12 180 SER A C 1
ATOM 1363 O O . SER A 1 180 ? -35.069 36.004 64.207 1.00 46.12 180 SER A O 1
ATOM 1365 N N . LEU A 1 181 ? -33.700 35.572 62.475 1.00 41.34 181 LEU A N 1
ATOM 1366 C CA . LEU A 1 181 ? -32.558 34.786 62.998 1.00 41.34 181 LEU A CA 1
ATOM 1367 C C . LEU A 1 181 ? -31.930 34.053 61.791 1.00 41.34 181 LEU A C 1
ATOM 1369 O O . LEU A 1 181 ? -32.541 33.164 61.217 1.00 41.34 181 LEU A O 1
ATOM 1373 N N . LEU A 1 182 ? -30.900 34.601 61.142 1.00 46.88 182 LEU A N 1
ATOM 1374 C CA . LEU A 1 182 ? -29.465 34.410 61.416 1.00 46.88 182 LEU A CA 1
ATOM 1375 C C . LEU A 1 182 ? -29.023 32.934 61.599 1.00 46.88 182 LEU A C 1
ATOM 1377 O O . LEU A 1 182 ? -29.193 32.373 62.672 1.00 46.88 182 LEU A O 1
ATOM 1381 N N . VAL A 1 183 ? -28.340 32.419 60.562 1.00 37.00 183 VAL A N 1
ATOM 1382 C CA . VAL A 1 183 ? -27.088 31.619 60.602 1.00 37.00 183 VAL A CA 1
ATOM 1383 C C . VAL A 1 183 ? -27.135 30.191 61.184 1.00 37.00 183 VAL A C 1
ATOM 1385 O O . VAL A 1 183 ? -27.118 30.007 62.397 1.00 37.00 183 VAL A O 1
ATOM 1388 N N . LEU A 1 184 ? -27.047 29.181 60.304 1.00 44.84 184 LEU A N 1
ATOM 1389 C CA . LEU A 1 184 ? -25.839 28.379 59.996 1.00 44.84 184 LEU A CA 1
ATOM 1390 C C . LEU A 1 184 ? -26.084 27.497 58.762 1.00 44.84 184 LEU A C 1
ATOM 1392 O O . LEU A 1 184 ? -27.165 26.875 58.696 1.00 44.84 184 LEU A O 1
#

InterPro domains:
  IPR052593 Microtubule-associated AKAP9-binding protein [PTHR46501] (4-161)
  IPR060527 Myomegalin-like, C-terminal [PF26710] (18-152)

pLDDT: mean 77.57, std 21.3, range [37.0, 98.5]

Secondary structure (DSSP, 8-state):
-PPPP------TT--SS-TTS-EEE--HHHHHHHHHHHHHHHHHHHHHHHHHHHHH---S---S------HHHHHHHHHHHHHHHHHHHHHHHHHHT-EEE-------HHHHHHHHHHHHHHHHHHHHHHHHHHHHHHHHHHHHHHHHHHHHHHHHHHHHHHT-----SS--------------

Radius of gyration: 43.7 Å; chains: 1; bounding box: 87×71×112 Å

Organism: Capra hircus (NCBI:txid9925)

Sequence (184 aa):
MKNPPKLEGDATDGSFANKHGRHVIGHIDDYSALREQIGEGRVLVKKIASLVRPTCSFSGLEAPGIEVMGSEGIQELRSSATALHHRLEESASLLTMFWRAALPSSPGAMLVGKVGESMKKELLELRTKLSKQESLLQSTSERLKTANQQKESMEQFIFSQCGCPEPGNGTGNWEGLPGSLLVL